Protein AF-A0A7Y5BQQ0-F1 (afdb_monomer)

Nearest PDB structures (foldseek):
  6zw4-assembly1_GA  TM=3.412E-01  e=1.076E+00  Nostoc punctiforme
  6zw4-assembly1_SA  TM=3.412E-01  e=1.076E+00  Nostoc punctiforme
  6zw4-assembly1_EB  TM=3.412E-01  e=1.076E+00  Nostoc punctiforme
  6zw4-assembly1_QB  TM=3.412E-01  e=1.076E+00  Nostoc punctiforme
  6zw4-assembly1_CC  TM=3.412E-01  e=1.076E+00  Nostoc punctiforme

Foldseek 3Di:
DDDPLNVVLVVLVVVLVVLVVVLVVLVVVLVVLVVVLVCLVVVLVVCLVVLVVVHDVSSVVSNVVSVVVSVVSVVVSVVSVLVSVLSVLVSLVSQCVSCLSVVVQVSFDADDDDPPCPQPVCVVQVCHDRSRPLSSPDPDQAPVSSVVSSCCSRPPDPPPVVVVLVVVVCVQCVVPPVLSVVLSSLLVSLLPPDDPPDPHGQYPVVVVVCCVVCVPADDCVVVCVVLVVLVVVLVVLVVCVVVVNDDNCSVVSVVVSVVVCVVCVVSVVVVVVSVVVCVSSLSSVLSSLVSLCPDDDDDSVCVVSVVCPDPPHSNVVSD

Structure (mmCIF, N/CA/C/O backbone):
data_AF-A0A7Y5BQQ0-F1
#
_entry.id   AF-A0A7Y5BQQ0-F1
#
loop_
_atom_site.group_PDB
_atom_site.id
_atom_site.type_symbol
_atom_site.label_atom_id
_atom_site.label_alt_id
_atom_site.label_comp_id
_atom_site.label_asym_id
_atom_site.label_entity_id
_atom_site.label_seq_id
_atom_site.pdbx_PDB_ins_code
_atom_site.Cartn_x
_atom_site.Cartn_y
_atom_site.Cartn_z
_atom_site.occupancy
_atom_site.B_iso_or_equiv
_atom_site.auth_seq_id
_atom_site.auth_comp_id
_atom_site.auth_asym_id
_atom_site.auth_atom_id
_atom_site.pdbx_PDB_model_num
ATOM 1 N N . MET A 1 1 ? -4.870 13.446 -37.924 1.00 61.44 1 MET A N 1
ATOM 2 C CA . MET A 1 1 ? -4.885 12.187 -37.143 1.00 61.44 1 MET A CA 1
ATOM 3 C C . MET A 1 1 ? -4.491 12.514 -35.713 1.00 61.44 1 MET A C 1
ATOM 5 O O . MET A 1 1 ? -3.471 13.159 -35.528 1.00 61.44 1 MET A O 1
ATOM 9 N N . ILE A 1 2 ? -5.309 12.159 -34.720 1.00 65.31 2 ILE A N 1
ATOM 10 C CA . ILE A 1 2 ? -4.965 12.373 -33.305 1.00 65.31 2 ILE A CA 1
ATOM 11 C C . ILE A 1 2 ? -3.895 11.343 -32.924 1.00 65.31 2 ILE A C 1
ATOM 13 O O . ILE A 1 2 ? -4.084 10.154 -33.167 1.00 65.31 2 ILE A O 1
ATOM 17 N N . ASP A 1 3 ? -2.787 11.801 -32.343 1.00 87.88 3 ASP A N 1
ATOM 18 C CA . ASP A 1 3 ? -1.728 10.947 -31.796 1.00 87.88 3 ASP A CA 1
ATOM 19 C C . ASP A 1 3 ? -2.318 9.909 -30.805 1.00 87.88 3 ASP A C 1
ATOM 21 O O . ASP A 1 3 ? -3.008 10.301 -29.850 1.00 87.88 3 ASP A O 1
ATOM 25 N N . PRO A 1 4 ? -2.064 8.593 -30.983 1.00 87.50 4 PRO A N 1
ATOM 26 C CA . PRO A 1 4 ? -2.525 7.540 -30.075 1.00 87.50 4 PRO A CA 1
ATOM 27 C C . PRO A 1 4 ? -2.190 7.797 -28.599 1.00 87.50 4 PRO A C 1
ATOM 29 O O . PRO A 1 4 ? -2.950 7.400 -27.707 1.00 87.50 4 PRO A O 1
ATOM 32 N N . LYS A 1 5 ? -1.069 8.475 -28.315 1.00 87.94 5 LYS A N 1
ATOM 33 C CA . LYS A 1 5 ? -0.681 8.854 -26.949 1.00 87.94 5 LYS A CA 1
ATOM 34 C C . LYS A 1 5 ? -1.649 9.883 -26.365 1.00 87.94 5 LYS A C 1
ATOM 36 O O . LYS A 1 5 ? -2.149 9.692 -25.254 1.00 87.94 5 LYS A O 1
ATOM 41 N N . SER A 1 6 ? -1.959 10.928 -27.129 1.00 88.94 6 SER A N 1
ATOM 42 C CA . SER A 1 6 ? -2.908 11.984 -26.759 1.00 88.94 6 SER A CA 1
ATOM 43 C C . SER A 1 6 ? -4.311 11.433 -26.489 1.00 88.94 6 SER A C 1
ATOM 45 O O . SER A 1 6 ? -4.949 11.810 -25.504 1.00 88.94 6 SER A O 1
ATOM 47 N N . GLN A 1 7 ? -4.775 10.467 -27.287 1.00 91.06 7 GLN A N 1
ATOM 48 C CA . GLN A 1 7 ? -6.061 9.803 -27.053 1.00 91.06 7 GLN A CA 1
ATOM 49 C C . GLN A 1 7 ? -6.079 9.027 -25.723 1.00 91.06 7 GLN A C 1
ATOM 51 O O . GLN A 1 7 ? -7.030 9.143 -24.946 1.00 91.06 7 GLN A O 1
ATOM 56 N N . ARG A 1 8 ? -5.016 8.269 -25.417 1.00 89.44 8 ARG A N 1
ATOM 57 C CA . ARG A 1 8 ? -4.892 7.539 -24.142 1.00 89.44 8 ARG A CA 1
ATOM 58 C C . ARG A 1 8 ? -4.837 8.486 -22.944 1.00 89.44 8 ARG A C 1
ATOM 60 O O . ARG A 1 8 ? -5.510 8.234 -21.945 1.00 89.44 8 ARG A O 1
ATOM 67 N N . LEU A 1 9 ? -4.095 9.588 -23.056 1.00 92.50 9 LEU A N 1
ATOM 68 C CA . LEU A 1 9 ? -4.027 10.624 -22.022 1.00 92.50 9 LEU A CA 1
ATOM 69 C C . LEU A 1 9 ? -5.411 11.190 -21.698 1.00 92.50 9 LEU A C 1
ATOM 71 O O . LEU A 1 9 ? -5.783 11.258 -20.528 1.00 92.50 9 LEU A O 1
ATOM 75 N N . GLN A 1 10 ? -6.209 11.520 -22.715 1.00 93.06 10 GLN A N 1
ATOM 76 C CA . GLN A 1 10 ? -7.568 12.027 -22.510 1.00 93.06 10 GLN A CA 1
ATOM 77 C C . GLN A 1 10 ? -8.474 11.010 -21.801 1.00 93.06 10 GLN A C 1
ATOM 79 O O . GLN A 1 10 ? -9.257 11.389 -20.927 1.00 93.06 10 GLN A O 1
ATOM 84 N N . VAL A 1 11 ? -8.369 9.719 -22.136 1.00 92.88 11 VAL A N 1
ATOM 85 C CA . VAL A 1 11 ? -9.135 8.656 -21.461 1.00 92.88 11 VAL A CA 1
ATOM 86 C C . VAL A 1 11 ? -8.757 8.569 -19.981 1.00 92.88 11 VAL A C 1
ATOM 88 O O . VAL A 1 11 ? -9.647 8.562 -19.125 1.00 92.88 11 VAL A O 1
ATOM 91 N N . HIS A 1 12 ? -7.460 8.566 -19.663 1.00 92.25 12 HIS A N 1
ATOM 92 C CA . HIS A 1 12 ? -6.992 8.535 -18.277 1.00 92.25 12 HIS A CA 1
ATOM 93 C C . HIS A 1 12 ? -7.377 9.802 -17.505 1.00 92.25 12 HIS A C 1
ATOM 95 O O . HIS A 1 12 ? -7.840 9.694 -16.371 1.00 92.25 12 HIS A O 1
ATOM 101 N N . ALA A 1 13 ? -7.282 10.985 -18.117 1.00 93.69 13 ALA A N 1
ATOM 102 C CA . ALA A 1 13 ? -7.677 12.250 -17.498 1.00 93.69 13 ALA A CA 1
ATOM 103 C C . ALA A 1 13 ? -9.180 12.291 -17.172 1.00 93.69 13 ALA A C 1
ATOM 105 O O . ALA A 1 13 ? -9.572 12.657 -16.064 1.00 93.69 13 ALA A O 1
ATOM 106 N N . ARG A 1 14 ? -10.039 11.828 -18.094 1.00 94.88 14 ARG A N 1
ATOM 107 C CA . ARG A 1 14 ? -11.485 11.690 -17.837 1.00 94.88 14 ARG A CA 1
ATOM 108 C C . ARG A 1 14 ? -11.765 10.704 -16.705 1.00 94.88 14 ARG A C 1
ATOM 110 O O . ARG A 1 14 ? -12.660 10.944 -15.897 1.00 94.88 14 ARG A O 1
ATOM 117 N N . HIS A 1 15 ? -11.026 9.595 -16.644 1.00 93.12 15 HIS A N 1
ATOM 118 C CA . HIS A 1 15 ? -11.158 8.631 -15.555 1.00 93.12 15 HIS A CA 1
ATOM 119 C C . HIS A 1 15 ? -10.744 9.240 -14.208 1.00 93.12 15 HIS A C 1
ATOM 121 O O . HIS A 1 15 ? -11.488 9.111 -13.237 1.00 93.12 15 HIS A O 1
ATOM 127 N N . LEU A 1 16 ? -9.625 9.970 -14.166 1.00 94.00 16 LEU A N 1
ATOM 128 C CA . LEU A 1 16 ? -9.152 10.668 -12.972 1.00 94.00 16 LEU A CA 1
ATOM 129 C C . LEU A 1 16 ? -10.187 11.682 -12.463 1.00 94.00 16 LEU A C 1
ATOM 131 O O . LEU A 1 16 ? -10.569 11.619 -11.297 1.00 94.00 16 LEU A O 1
ATOM 135 N N . ALA A 1 17 ? -10.727 12.526 -13.345 1.00 94.81 17 ALA A N 1
ATOM 136 C CA . ALA A 1 17 ? -11.756 13.503 -12.984 1.00 94.81 17 ALA A CA 1
ATOM 137 C C . ALA A 1 17 ? -13.020 12.842 -12.400 1.00 94.81 17 ALA A C 1
ATOM 139 O O . ALA A 1 17 ? -13.615 13.343 -11.443 1.00 94.81 17 ALA A O 1
ATOM 140 N N . ARG A 1 18 ? -13.429 11.678 -12.932 1.00 94.38 18 ARG A N 1
ATOM 141 C CA . ARG A 1 18 ? -14.540 10.899 -12.357 1.00 94.38 18 ARG A CA 1
ATOM 142 C C . ARG A 1 18 ? -14.202 10.403 -10.954 1.00 94.38 18 ARG A C 1
ATOM 144 O O . ARG A 1 18 ? -15.048 10.531 -10.072 1.00 94.38 18 ARG A O 1
ATOM 151 N N . LEU A 1 19 ? -13.007 9.852 -10.738 1.00 92.75 19 LEU A N 1
ATOM 152 C CA . LEU A 1 19 ? -12.574 9.372 -9.420 1.00 92.75 19 LEU A CA 1
ATOM 153 C C . LEU A 1 19 ? -12.560 10.504 -8.388 1.00 92.75 19 LEU A C 1
ATOM 155 O O . LEU A 1 19 ? -13.077 10.331 -7.288 1.00 92.75 19 LEU A O 1
ATOM 159 N N . GLU A 1 20 ? -12.044 11.676 -8.756 1.00 92.88 20 GLU A N 1
ATOM 160 C CA . GLU A 1 20 ? -11.993 12.849 -7.876 1.00 92.88 20 GLU A CA 1
ATOM 161 C C . GLU A 1 20 ? -13.385 13.342 -7.481 1.00 92.88 20 GLU A C 1
ATOM 163 O O . GLU A 1 20 ? -13.630 13.624 -6.308 1.00 92.88 20 GLU A O 1
ATOM 168 N N . LYS A 1 21 ? -14.336 13.352 -8.422 1.00 93.75 21 LYS A N 1
ATOM 169 C CA . LYS A 1 21 ? -15.725 13.737 -8.138 1.00 93.75 21 LYS A CA 1
ATOM 170 C C . LYS A 1 21 ? -16.401 12.780 -7.145 1.00 93.75 21 LYS A C 1
ATOM 172 O O . LYS A 1 21 ? -17.123 13.228 -6.255 1.00 93.75 21 LYS A O 1
ATOM 177 N N . HIS A 1 22 ? -16.149 11.473 -7.267 1.00 92.06 22 HIS A N 1
ATOM 178 C CA . HIS A 1 22 ? -16.673 10.469 -6.330 1.00 92.06 22 HIS A CA 1
ATOM 179 C C . HIS A 1 22 ? -16.013 10.577 -4.952 1.00 92.06 22 HIS A C 1
ATOM 181 O O . HIS A 1 22 ? -16.713 10.544 -3.942 1.00 92.06 22 HIS A O 1
ATOM 187 N N . LEU A 1 23 ? -14.692 10.772 -4.902 1.00 91.69 23 LEU A N 1
ATOM 188 C CA . LEU A 1 23 ? -13.959 10.968 -3.651 1.00 91.69 23 LEU A CA 1
ATOM 189 C C . LEU A 1 23 ? -14.430 12.213 -2.900 1.00 91.69 23 LEU A C 1
ATOM 191 O O . LEU A 1 23 ? -14.681 12.133 -1.703 1.00 91.69 23 LEU A O 1
ATOM 195 N N . ALA A 1 24 ? -14.631 13.334 -3.596 1.00 91.69 24 ALA A N 1
ATOM 196 C CA . ALA A 1 24 ? -15.135 14.561 -2.983 1.00 91.69 24 ALA A CA 1
ATOM 197 C C . ALA A 1 24 ? -16.535 14.377 -2.372 1.00 91.69 24 ALA A C 1
ATOM 199 O O . ALA A 1 24 ? -16.831 14.937 -1.317 1.00 91.69 24 ALA A O 1
ATOM 200 N N . ARG A 1 25 ? -17.401 13.572 -3.005 1.00 90.19 25 ARG A N 1
ATOM 201 C CA . ARG A 1 25 ? -18.715 13.220 -2.447 1.00 90.19 25 ARG A CA 1
ATOM 202 C C . ARG A 1 25 ? -18.579 12.348 -1.197 1.00 90.19 25 ARG A C 1
ATOM 204 O O . ARG A 1 25 ? -19.191 12.662 -0.179 1.00 90.19 25 ARG A O 1
ATOM 211 N N . MET A 1 26 ? -17.758 11.299 -1.264 1.00 89.06 26 MET A N 1
ATOM 212 C CA . MET A 1 26 ? -17.515 10.394 -0.136 1.00 89.06 26 MET A CA 1
ATOM 213 C C . MET A 1 26 ? -16.886 11.113 1.057 1.00 89.06 26 MET A C 1
ATOM 215 O O . MET A 1 26 ? -17.231 10.807 2.191 1.00 89.06 26 MET A O 1
ATOM 219 N N . GLU A 1 27 ? -16.011 12.092 0.826 1.00 87.88 27 GLU A N 1
ATOM 220 C CA . GLU A 1 27 ? -15.393 12.877 1.898 1.00 87.88 27 GLU A CA 1
ATOM 221 C C . GLU A 1 27 ? -16.439 13.675 2.690 1.00 87.88 27 GLU A C 1
ATOM 223 O O . GLU A 1 27 ? -16.434 13.662 3.919 1.00 87.88 27 GLU A O 1
ATOM 228 N N . ARG A 1 28 ? -17.411 14.290 2.003 1.00 87.31 28 ARG A N 1
ATOM 229 C CA . ARG A 1 28 ? -18.520 15.003 2.662 1.00 87.31 28 ARG A CA 1
ATOM 230 C C . ARG A 1 28 ? -19.402 14.056 3.476 1.00 87.31 28 ARG A C 1
ATOM 232 O O . ARG A 1 28 ? -19.806 14.391 4.587 1.00 87.31 28 ARG A O 1
ATOM 239 N N . GLU A 1 29 ? -19.713 12.879 2.933 1.00 86.62 29 GLU A N 1
ATOM 240 C CA . GLU A 1 29 ? -20.488 11.848 3.637 1.00 86.62 29 GLU A CA 1
ATOM 241 C C . GLU A 1 29 ? -19.726 11.325 4.866 1.00 86.62 29 GLU A C 1
ATOM 243 O O . GLU A 1 29 ? -20.304 11.175 5.943 1.00 86.62 29 GLU A O 1
ATOM 248 N N . ASN A 1 30 ? -18.411 11.142 4.739 1.00 86.12 30 ASN A N 1
ATOM 249 C CA . ASN A 1 30 ? -17.538 10.708 5.820 1.00 86.12 30 ASN A CA 1
ATOM 250 C C . ASN A 1 30 ? -17.474 11.731 6.965 1.00 86.12 30 ASN A C 1
ATOM 252 O O . ASN A 1 30 ? -17.601 11.361 8.132 1.00 86.12 30 ASN A O 1
ATOM 256 N N . GLN A 1 31 ? -17.351 13.021 6.638 1.00 86.00 31 GLN A N 1
ATOM 257 C CA . GLN A 1 31 ? -17.373 14.107 7.622 1.00 86.00 31 GLN A CA 1
ATOM 258 C C . GLN A 1 31 ? -18.704 14.163 8.379 1.00 86.00 31 GLN A C 1
ATOM 260 O O . GLN A 1 31 ? -18.707 14.269 9.605 1.00 86.00 31 GLN A O 1
ATOM 265 N N . ARG A 1 32 ? -19.836 14.021 7.676 1.00 86.81 32 ARG A N 1
ATOM 266 C CA . ARG A 1 32 ? -21.166 13.960 8.308 1.00 86.81 32 ARG A CA 1
ATOM 267 C C . ARG A 1 32 ? -21.282 12.785 9.276 1.00 86.81 32 ARG A C 1
ATOM 269 O O . ARG A 1 32 ? -21.751 12.973 10.393 1.00 86.81 32 ARG A O 1
ATOM 276 N N . LEU A 1 33 ? -20.819 11.595 8.886 1.00 87.12 33 LEU A N 1
ATOM 277 C CA . LEU A 1 33 ? -20.813 10.421 9.768 1.00 87.12 33 LEU A CA 1
ATOM 278 C C . LEU A 1 33 ? -19.905 10.606 10.989 1.00 87.12 33 LEU A C 1
ATOM 280 O O . LEU A 1 33 ? -20.251 10.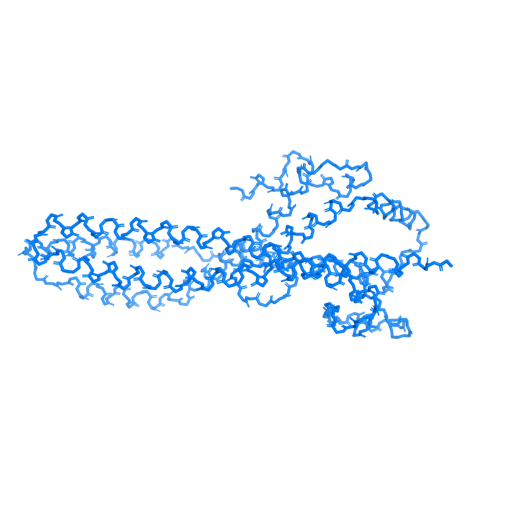140 12.073 1.00 87.12 33 LEU A O 1
ATOM 284 N N . SER A 1 34 ? -18.776 11.304 10.842 1.00 85.12 34 SER A N 1
ATOM 285 C CA . SER A 1 34 ? -17.893 11.623 11.970 1.00 85.12 34 SER A CA 1
ATOM 286 C C . SER A 1 34 ? -18.596 12.510 13.006 1.00 85.12 34 SER A C 1
ATOM 288 O O . SER A 1 34 ? -18.580 12.194 14.197 1.00 85.12 34 SER A O 1
ATOM 290 N N . TRP A 1 35 ? -19.290 13.562 12.555 1.00 88.25 35 TRP A N 1
ATOM 291 C CA . T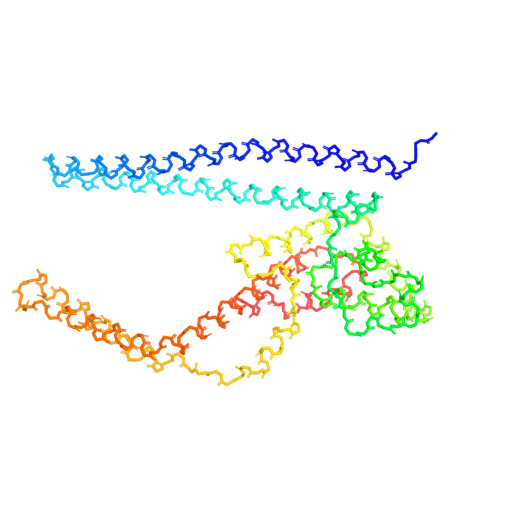RP A 1 35 ? -20.102 14.422 13.424 1.00 88.25 35 TRP A CA 1
ATOM 292 C C . TRP A 1 35 ? -21.292 13.683 14.042 1.00 88.25 35 TRP A C 1
ATOM 294 O O . TRP A 1 35 ? -21.535 13.818 15.238 1.00 88.25 35 TRP A O 1
ATOM 304 N N . LEU A 1 36 ? -21.991 12.844 13.268 1.00 90.06 36 LEU A N 1
ATOM 305 C CA . LEU A 1 36 ? -23.073 12.000 13.786 1.00 90.06 36 LEU A CA 1
ATOM 306 C C . LEU A 1 36 ? -22.578 11.045 14.872 1.00 90.06 36 LEU A C 1
ATOM 308 O O . LEU A 1 36 ? -23.281 10.825 15.848 1.00 90.06 36 LEU A O 1
ATOM 312 N N . ARG A 1 37 ? -21.364 10.501 14.740 1.00 88.19 37 ARG A N 1
ATOM 313 C CA . ARG A 1 37 ? -20.771 9.622 15.752 1.00 88.19 37 ARG A CA 1
ATOM 314 C C . ARG A 1 37 ? -20.457 10.371 17.037 1.00 88.19 37 ARG A C 1
ATOM 316 O O . ARG A 1 37 ? -20.704 9.832 18.112 1.00 88.19 37 ARG A O 1
ATOM 323 N N . LEU A 1 38 ? -19.946 11.596 16.929 1.00 89.62 38 LEU A N 1
ATOM 324 C CA . LEU A 1 38 ? -19.726 12.450 18.093 1.00 89.62 38 LEU A CA 1
ATOM 325 C C . LEU A 1 38 ? -21.055 12.774 18.787 1.00 89.62 38 LEU A C 1
ATOM 327 O O . LEU A 1 38 ? -21.174 12.589 19.995 1.00 89.62 38 LEU A O 1
ATOM 331 N N . GLY A 1 39 ? -22.073 13.163 18.014 1.00 91.38 39 GLY A N 1
ATOM 332 C CA . GLY A 1 39 ? -23.421 13.406 18.526 1.00 91.38 39 GLY A CA 1
ATOM 333 C C . GLY A 1 39 ? -24.048 12.167 19.169 1.00 91.38 39 GLY A C 1
ATOM 334 O O . GLY A 1 39 ? -24.610 12.266 20.251 1.00 91.38 39 GLY A O 1
ATOM 335 N N . ALA A 1 40 ? -23.897 10.988 18.561 1.00 90.69 40 ALA A N 1
ATOM 336 C CA . ALA A 1 40 ? -24.393 9.724 19.106 1.00 90.69 40 ALA A CA 1
ATOM 337 C C . ALA A 1 40 ? -23.669 9.319 20.397 1.00 90.69 40 ALA A C 1
ATOM 339 O O . ALA A 1 40 ? -24.300 8.784 21.301 1.00 90.69 40 ALA A O 1
ATOM 340 N N . PHE A 1 41 ? -22.367 9.594 20.510 1.00 89.94 41 PHE A N 1
ATOM 341 C CA . PHE A 1 41 ? -21.604 9.328 21.728 1.00 89.94 41 PHE A CA 1
ATOM 342 C C . PHE A 1 41 ? -22.044 10.240 22.879 1.00 89.94 41 PHE A C 1
ATOM 344 O O . PHE A 1 41 ? -22.389 9.758 23.954 1.00 89.94 41 PHE A O 1
ATOM 351 N N . VAL A 1 42 ? -22.090 11.554 22.635 1.00 93.25 42 VAL A N 1
ATOM 352 C CA . VAL A 1 42 ? -22.475 12.547 23.650 1.00 93.25 42 VAL A CA 1
ATOM 353 C C . VAL A 1 42 ? -23.955 12.410 24.014 1.00 93.25 42 VAL A C 1
ATOM 355 O O . VAL A 1 42 ? -24.299 12.313 25.189 1.00 93.25 42 VAL A O 1
ATOM 358 N N . GLY A 1 43 ? -24.833 12.344 23.012 1.00 93.62 43 GLY A N 1
ATOM 359 C CA . GLY A 1 43 ? -26.274 12.196 23.199 1.00 93.62 43 GLY A CA 1
ATOM 360 C C . GLY A 1 43 ? -26.656 10.845 23.799 1.00 93.62 43 GLY A C 1
ATOM 361 O O . GLY A 1 43 ? -27.483 10.799 24.703 1.00 93.62 43 GLY A O 1
ATOM 362 N N . GLY A 1 44 ? -26.019 9.755 23.361 1.00 91.50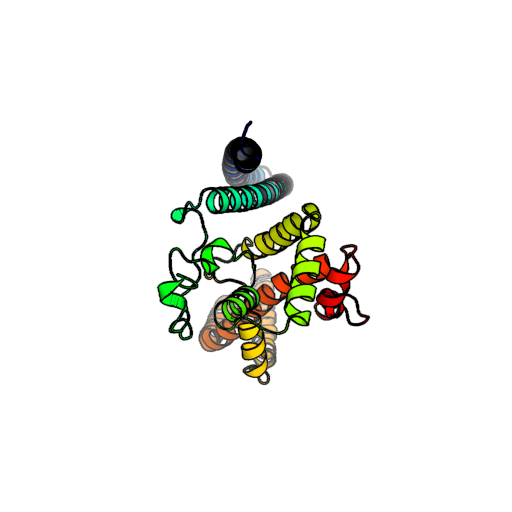 44 GLY A N 1
ATOM 363 C CA . GLY A 1 44 ? -26.224 8.423 23.930 1.00 91.50 44 GLY A CA 1
ATOM 364 C C . GLY A 1 44 ? -25.774 8.340 25.388 1.00 91.50 44 GLY A C 1
ATOM 365 O O . GLY A 1 44 ? -26.509 7.813 26.221 1.00 91.50 44 GLY A O 1
ATOM 366 N N . GLY A 1 45 ? -24.618 8.923 25.722 1.00 90.19 45 GLY A N 1
ATOM 367 C CA . GLY A 1 45 ? -24.143 9.023 27.103 1.00 90.19 45 GLY A CA 1
ATOM 368 C C . GLY A 1 45 ? -25.086 9.842 27.988 1.00 90.19 45 GLY A C 1
ATOM 369 O O . GLY A 1 45 ? -25.475 9.381 29.060 1.00 90.19 45 GLY A O 1
ATOM 370 N N . GLY A 1 46 ? -25.526 11.011 27.511 1.00 93.25 46 GLY A N 1
ATOM 371 C CA . GLY A 1 46 ? -26.485 11.859 28.225 1.00 93.25 46 GLY A CA 1
ATOM 372 C C . GLY A 1 46 ? -27.848 11.190 28.433 1.00 93.25 46 GLY A C 1
ATOM 373 O O . GLY A 1 46 ? -28.377 11.206 29.542 1.00 93.25 46 GLY A O 1
ATOM 374 N N . ALA A 1 47 ? -28.393 10.541 27.399 1.00 92.56 47 ALA A N 1
ATOM 375 C CA . ALA A 1 47 ? -29.652 9.800 27.490 1.00 92.56 47 ALA A CA 1
ATOM 376 C C . ALA A 1 47 ? -29.557 8.628 28.475 1.00 92.56 47 ALA A C 1
ATOM 378 O O . ALA A 1 47 ? -30.470 8.413 29.267 1.00 92.56 47 ALA A O 1
ATOM 379 N N . THR A 1 48 ? -28.431 7.909 28.469 1.00 92.69 48 THR A N 1
ATOM 380 C CA . THR A 1 48 ? -28.168 6.818 29.416 1.00 92.69 48 THR A CA 1
ATOM 381 C C . THR A 1 48 ? -28.105 7.340 30.853 1.00 92.69 48 THR A C 1
ATOM 383 O O . THR A 1 48 ? -28.736 6.769 31.737 1.00 92.69 48 THR A O 1
ATOM 386 N N . PHE A 1 49 ? -27.408 8.458 31.088 1.00 92.38 49 PHE A N 1
ATOM 387 C CA . PHE A 1 49 ? -27.327 9.092 32.407 1.00 92.38 49 PHE A CA 1
ATOM 388 C C . PHE A 1 49 ? -28.705 9.513 32.936 1.00 92.38 49 PHE A C 1
ATOM 390 O O . PHE A 1 49 ? -29.054 9.182 34.065 1.00 92.38 49 PHE A O 1
ATOM 397 N N . LEU A 1 50 ? -29.521 10.180 32.111 1.00 94.06 50 LEU A N 1
ATOM 398 C CA . LEU A 1 50 ? -30.884 10.569 32.493 1.00 94.06 50 LEU A CA 1
ATOM 399 C C . LEU A 1 50 ? -31.787 9.354 32.742 1.00 94.06 50 LEU A C 1
ATOM 401 O O . LEU A 1 50 ? -32.582 9.363 33.678 1.00 94.06 50 LEU A O 1
ATOM 405 N N . ALA A 1 51 ? -31.644 8.292 31.947 1.00 92.62 51 ALA A N 1
ATOM 406 C CA . ALA A 1 51 ? -32.411 7.062 32.112 1.00 92.62 51 ALA A CA 1
ATOM 407 C C . ALA A 1 51 ? -32.121 6.362 33.452 1.00 92.62 51 ALA A C 1
ATOM 409 O O . ALA A 1 51 ? -33.045 5.833 34.071 1.00 92.62 51 ALA A O 1
ATOM 410 N N . PHE A 1 52 ? -30.880 6.426 33.951 1.00 90.88 52 PHE A N 1
ATOM 411 C CA . PHE A 1 52 ? -30.541 5.919 35.286 1.00 90.88 52 PHE A CA 1
ATOM 412 C C . PHE A 1 52 ? -31.236 6.678 36.425 1.00 90.88 52 PHE A C 1
ATOM 414 O O . PHE A 1 52 ? -31.507 6.066 37.456 1.00 90.88 52 PHE A O 1
ATOM 421 N N . GLN A 1 53 ? -31.592 7.954 36.231 1.00 93.00 53 GLN A N 1
ATOM 422 C CA . GLN A 1 53 ? -32.350 8.728 37.226 1.00 93.00 53 GLN A CA 1
ATOM 423 C C . GLN A 1 53 ? -33.821 8.304 37.312 1.00 93.00 53 GLN A C 1
ATOM 425 O O . GLN A 1 53 ? -34.452 8.491 38.348 1.00 93.00 53 GLN A O 1
ATOM 430 N N . VAL A 1 54 ? -34.371 7.728 36.237 1.00 92.31 54 VAL A N 1
ATOM 431 C CA . VAL A 1 54 ? -35.752 7.217 36.198 1.00 92.31 54 VAL A CA 1
ATOM 432 C C . VAL A 1 54 ? -35.824 5.808 36.782 1.00 92.31 54 VAL A C 1
ATOM 434 O O . VAL A 1 54 ? -36.750 5.480 37.519 1.00 92.31 54 VAL A O 1
ATOM 437 N N . GLY A 1 55 ? -34.846 4.961 36.463 1.00 92.00 55 GLY A N 1
ATOM 438 C CA . GLY A 1 55 ? -34.776 3.611 37.003 1.00 92.00 55 GLY A CA 1
ATOM 439 C C . GLY A 1 55 ? -33.617 2.808 36.429 1.00 92.00 55 GLY A C 1
ATOM 440 O O . GLY A 1 55 ? -33.232 2.965 35.270 1.00 92.00 55 GLY A O 1
ATOM 441 N N . ARG A 1 56 ? -33.079 1.891 37.240 1.00 88.56 56 ARG A N 1
ATOM 442 C CA . ARG A 1 56 ? -31.889 1.104 36.886 1.00 88.56 56 ARG A CA 1
ATOM 443 C C . ARG A 1 56 ? -32.081 0.262 35.621 1.00 88.56 56 ARG A C 1
ATOM 445 O O . ARG A 1 56 ? -31.195 0.233 34.774 1.00 88.56 56 ARG A O 1
ATOM 452 N N . GLU A 1 57 ? -33.244 -0.368 35.471 1.00 90.81 57 GLU A N 1
ATOM 453 C CA . GLU A 1 57 ? -33.563 -1.212 34.309 1.00 90.81 57 GLU A CA 1
ATOM 454 C C . GLU A 1 57 ? -33.708 -0.390 33.015 1.00 90.81 57 GLU A C 1
ATOM 456 O O . GLU A 1 57 ? -33.245 -0.801 31.950 1.00 90.81 57 GLU A O 1
ATOM 461 N N . VAL A 1 58 ? -34.274 0.821 33.109 1.00 91.81 58 VAL A N 1
ATOM 462 C CA . VAL A 1 58 ? -34.404 1.749 31.972 1.00 91.81 58 VAL A CA 1
ATOM 463 C C . VAL A 1 58 ? -33.029 2.272 31.550 1.00 91.81 58 VAL A C 1
ATOM 465 O O . VAL A 1 58 ? -32.734 2.319 30.356 1.00 91.81 58 VAL A O 1
ATOM 468 N N . GLY A 1 59 ? -32.160 2.596 32.515 1.00 91.81 59 GLY A N 1
ATOM 469 C CA . GLY A 1 59 ? -30.770 2.992 32.272 1.00 91.81 59 GLY A CA 1
ATOM 470 C C . GLY A 1 59 ? -29.985 1.952 31.473 1.00 91.81 59 GLY A C 1
ATOM 471 O O . GLY A 1 59 ? -29.376 2.288 30.455 1.00 91.81 59 GLY A O 1
ATOM 472 N N . TRP A 1 60 ? -30.058 0.676 31.869 1.00 91.75 60 TRP A N 1
ATOM 473 C CA . TRP A 1 60 ? -29.400 -0.414 31.141 1.00 91.75 60 TRP A CA 1
ATOM 474 C C . TRP A 1 60 ? -29.949 -0.608 29.726 1.00 91.75 60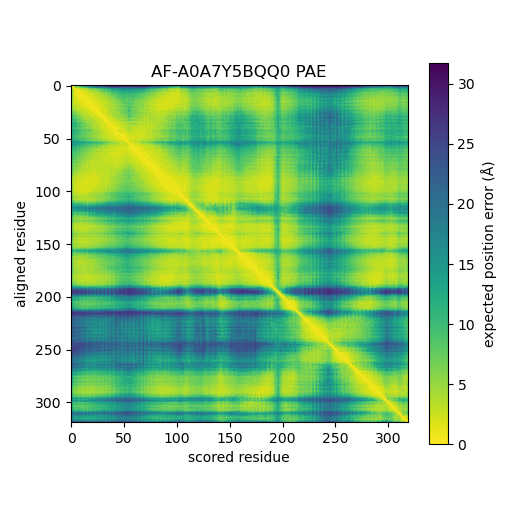 TRP A C 1
ATOM 476 O O . TRP A 1 60 ? -29.165 -0.768 28.789 1.00 91.75 60 TRP A O 1
ATOM 486 N N . LEU A 1 61 ? -31.273 -0.552 29.543 1.00 94.62 61 LEU A N 1
ATOM 487 C CA . LEU A 1 61 ? -31.898 -0.709 28.227 1.00 94.62 61 LEU A CA 1
ATOM 488 C C . LEU A 1 61 ? -31.517 0.430 27.267 1.00 94.62 61 LEU A C 1
ATOM 490 O O . LEU A 1 61 ? -31.128 0.173 26.125 1.00 94.62 61 LEU A O 1
ATOM 494 N N . VAL A 1 62 ? -31.566 1.682 27.732 1.00 94.00 62 VAL A N 1
ATOM 495 C CA . VAL A 1 62 ? -31.161 2.857 26.941 1.00 94.00 62 VAL A CA 1
ATOM 496 C C . VAL A 1 62 ? -29.662 2.824 26.640 1.00 94.00 62 VAL A C 1
ATOM 498 O O . VAL A 1 62 ? -29.269 3.064 25.497 1.00 94.00 62 VAL A O 1
ATOM 501 N N . GLY A 1 63 ? -28.830 2.459 27.619 1.00 92.31 63 GLY A N 1
ATOM 502 C CA . GLY A 1 63 ? -27.386 2.310 27.434 1.00 92.31 63 GLY A CA 1
ATOM 503 C C . GLY A 1 63 ? -27.029 1.245 26.399 1.00 92.31 63 GLY A C 1
ATOM 504 O O . GLY A 1 63 ? -26.185 1.482 25.532 1.00 92.31 63 GLY A O 1
ATOM 505 N N . LEU A 1 64 ? -27.715 0.099 26.424 1.00 94.38 64 LEU A N 1
ATOM 506 C CA . LEU A 1 64 ? -27.529 -0.957 25.432 1.00 94.38 64 LEU A CA 1
ATOM 507 C C . LEU A 1 64 ? -27.933 -0.490 24.027 1.00 94.38 64 LEU A C 1
ATOM 509 O O . LEU A 1 64 ? -27.180 -0.696 23.075 1.00 94.38 64 LEU A O 1
ATOM 513 N N . LEU A 1 65 ? -29.083 0.177 23.883 1.00 94.81 65 LEU A N 1
ATOM 514 C CA . LEU A 1 65 ? -29.528 0.730 22.599 1.00 94.81 65 LEU A CA 1
ATOM 515 C C . LEU A 1 65 ? -28.552 1.780 22.055 1.00 94.81 65 LEU A C 1
ATOM 517 O O . LEU A 1 65 ? -28.218 1.751 20.868 1.00 94.81 65 LEU A O 1
ATOM 521 N N . ALA A 1 66 ? -28.051 2.670 22.916 1.00 92.50 66 ALA A N 1
ATOM 522 C CA . ALA A 1 66 ? -27.044 3.661 22.552 1.00 92.50 66 ALA A CA 1
ATOM 523 C C . ALA A 1 66 ? -25.740 2.993 22.090 1.00 92.50 66 ALA A C 1
ATOM 525 O O . ALA A 1 66 ? -25.183 3.373 21.057 1.00 92.50 66 ALA A O 1
ATOM 526 N N . LEU A 1 67 ? -25.286 1.955 22.801 1.00 92.81 67 LEU A N 1
ATOM 527 C CA . LEU A 1 67 ? -24.092 1.190 22.447 1.00 92.81 67 LEU A CA 1
ATOM 528 C C . LEU A 1 67 ? -24.246 0.483 21.093 1.00 92.81 67 LEU A C 1
ATOM 530 O O . LEU A 1 67 ? -23.350 0.564 20.249 1.00 92.81 67 LEU A O 1
ATOM 534 N N . VAL A 1 68 ? -25.387 -0.170 20.855 1.00 95.12 68 VAL A N 1
ATOM 535 C CA . VAL A 1 68 ? -25.688 -0.840 19.580 1.00 95.12 68 VAL A CA 1
ATOM 536 C C . VAL A 1 68 ? -25.758 0.176 18.439 1.00 95.12 68 VAL A C 1
ATOM 538 O O . VAL A 1 68 ? -25.100 -0.012 17.413 1.00 95.12 68 VAL A O 1
ATOM 541 N N . GLY A 1 69 ? -26.487 1.282 18.617 1.00 93.00 69 GLY A N 1
ATOM 542 C CA . GLY A 1 69 ? -26.593 2.348 17.617 1.00 93.00 69 GLY A CA 1
ATOM 543 C C . GLY A 1 69 ? -25.233 2.961 17.268 1.00 93.00 69 GLY A C 1
ATOM 544 O O . GLY A 1 69 ? -24.900 3.123 16.090 1.00 93.00 69 GLY A O 1
ATOM 545 N N . PHE A 1 70 ? -24.398 3.215 18.278 1.00 91.81 70 PHE A N 1
ATOM 546 C CA . PHE A 1 70 ? -23.025 3.673 18.085 1.00 91.81 70 PHE A CA 1
ATOM 547 C C . PHE A 1 70 ? -22.174 2.638 17.332 1.00 91.81 70 PHE A C 1
ATOM 549 O O . PHE A 1 70 ? -21.462 2.991 16.389 1.00 91.81 70 PHE A O 1
ATOM 556 N N . GLY A 1 71 ? -22.283 1.355 17.687 1.00 92.00 71 GLY A N 1
ATOM 557 C CA . GLY A 1 71 ? -21.586 0.258 17.014 1.00 92.00 71 GLY A CA 1
ATOM 558 C C . GLY A 1 71 ? -21.929 0.154 15.524 1.00 92.00 71 GLY A C 1
ATOM 559 O O . GLY A 1 71 ? -21.027 0.050 14.686 1.00 92.00 71 GLY A O 1
ATOM 560 N N . VAL A 1 72 ? -23.215 0.266 15.173 1.00 93.50 72 VAL A N 1
ATOM 561 C CA . VAL A 1 72 ? -23.684 0.296 13.775 1.00 93.50 72 VAL A CA 1
ATOM 562 C C . VAL A 1 72 ? -23.075 1.478 13.021 1.00 93.50 72 VAL A C 1
ATOM 564 O O . VAL A 1 72 ? -22.575 1.318 11.904 1.00 93.50 72 VAL A O 1
ATOM 567 N N . LEU A 1 73 ? -23.054 2.659 13.638 1.00 91.00 73 LEU A N 1
ATOM 568 C CA . LEU A 1 73 ? -22.509 3.864 13.023 1.00 91.00 73 LEU A CA 1
ATOM 569 C C . LEU A 1 73 ? -20.993 3.757 12.786 1.00 91.00 73 LEU A C 1
ATOM 571 O O . LEU A 1 73 ? -20.500 4.122 11.716 1.00 91.00 73 LEU A O 1
ATOM 575 N N . VAL A 1 74 ? -20.256 3.181 13.741 1.00 90.25 74 VAL A N 1
ATOM 576 C CA . VAL A 1 74 ? -18.828 2.863 13.588 1.00 90.25 74 VAL A CA 1
ATOM 577 C C . VAL A 1 74 ? -18.608 1.864 12.450 1.00 90.25 74 VAL A C 1
ATOM 579 O O . VAL A 1 74 ? -17.698 2.054 11.639 1.00 90.25 74 VAL A O 1
ATOM 582 N N . ALA A 1 75 ? -19.432 0.820 12.341 1.00 91.38 75 ALA A N 1
ATOM 583 C CA . ALA A 1 75 ? -19.324 -0.164 11.266 1.00 91.38 75 ALA A CA 1
ATOM 584 C C . ALA A 1 75 ? -19.582 0.456 9.881 1.00 91.38 75 ALA A C 1
ATOM 586 O O . ALA A 1 75 ? -18.825 0.196 8.938 1.00 91.38 75 ALA A O 1
ATOM 587 N N . LEU A 1 76 ? -20.601 1.316 9.766 1.00 89.62 76 LEU A N 1
ATOM 588 C CA . LEU A 1 76 ? -20.916 2.046 8.538 1.00 89.62 76 LEU A CA 1
ATOM 589 C C . LEU A 1 76 ? -19.775 2.987 8.137 1.00 89.62 76 LEU A C 1
ATOM 591 O O . LEU A 1 76 ? -19.339 2.962 6.985 1.00 89.62 76 LEU A O 1
ATOM 595 N N . HIS A 1 77 ? -19.241 3.754 9.090 1.00 89.62 77 HIS A N 1
ATOM 596 C CA . HIS A 1 77 ? -18.094 4.632 8.865 1.00 89.62 77 HIS A CA 1
ATOM 597 C C . HIS A 1 77 ? -16.866 3.844 8.395 1.00 89.62 77 HIS A C 1
ATOM 599 O O . HIS A 1 77 ? -16.280 4.176 7.368 1.00 89.62 77 HIS A O 1
ATOM 605 N N . ARG A 1 78 ? -16.527 2.733 9.066 1.00 88.56 78 ARG A N 1
ATOM 606 C CA . ARG A 1 78 ? -15.423 1.853 8.644 1.00 88.56 78 ARG A CA 1
ATOM 607 C C . ARG A 1 78 ? -15.635 1.307 7.231 1.00 88.56 78 ARG A C 1
ATOM 609 O O . ARG A 1 78 ? -14.673 1.168 6.481 1.00 88.56 78 ARG A O 1
ATOM 616 N N . ARG A 1 79 ? -16.873 0.977 6.847 1.00 89.88 79 ARG A N 1
ATOM 617 C CA . ARG A 1 79 ? -17.190 0.525 5.483 1.00 89.88 79 ARG A CA 1
ATOM 618 C C . ARG A 1 79 ? -16.977 1.641 4.462 1.00 89.88 79 ARG A C 1
ATOM 620 O O . ARG A 1 79 ? -16.338 1.384 3.444 1.00 89.88 79 ARG A O 1
ATOM 627 N N . LEU A 1 80 ? -17.486 2.842 4.731 1.00 88.62 80 LEU A N 1
ATOM 628 C CA . LEU A 1 80 ? -17.325 3.991 3.841 1.00 88.62 80 LEU A CA 1
ATOM 629 C C . LEU A 1 80 ? -15.850 4.372 3.690 1.00 88.62 80 LEU A C 1
ATOM 631 O O . LEU A 1 80 ? -15.383 4.570 2.571 1.00 88.62 80 LEU A O 1
ATOM 635 N N . ASP A 1 81 ? -15.100 4.392 4.790 1.00 87.38 81 ASP A N 1
ATOM 636 C CA . ASP A 1 81 ? -13.679 4.720 4.771 1.00 87.38 81 ASP A CA 1
ATOM 637 C C . ASP A 1 81 ? -12.848 3.690 3.985 1.00 87.38 81 ASP A C 1
ATOM 639 O O . ASP A 1 81 ? -11.978 4.071 3.203 1.00 87.38 81 ASP A O 1
ATOM 643 N N . ARG A 1 82 ? -13.162 2.388 4.086 1.00 86.62 82 ARG A N 1
ATOM 644 C CA . ARG A 1 82 ? -12.534 1.356 3.234 1.00 86.62 82 ARG A CA 1
ATOM 645 C C . ARG A 1 82 ? -12.765 1.618 1.746 1.00 86.62 82 ARG A C 1
ATOM 647 O O . ARG A 1 82 ? -11.826 1.549 0.957 1.00 86.62 82 ARG A O 1
ATOM 654 N N . VAL A 1 83 ? -14.003 1.934 1.363 1.00 88.62 83 VAL A N 1
ATOM 655 C CA . VAL A 1 83 ? -14.334 2.255 -0.033 1.00 88.62 83 VAL A CA 1
ATOM 656 C C . VAL A 1 83 ? -13.591 3.519 -0.471 1.00 88.62 83 VAL A C 1
ATOM 658 O O . VAL A 1 83 ? -12.948 3.517 -1.517 1.00 88.62 83 VAL A O 1
ATOM 661 N N . ARG A 1 84 ? -13.598 4.574 0.350 1.00 89.50 84 ARG A N 1
ATOM 662 C CA . ARG A 1 84 ? -12.869 5.822 0.087 1.00 89.50 84 ARG A CA 1
ATOM 663 C C . ARG A 1 84 ? -11.378 5.571 -0.145 1.00 89.50 84 ARG A C 1
ATOM 665 O O . ARG A 1 84 ? -10.835 6.062 -1.134 1.00 89.50 84 ARG A O 1
ATOM 672 N N . ARG A 1 85 ? -10.731 4.770 0.710 1.00 88.00 85 ARG A N 1
ATOM 673 C CA . ARG A 1 85 ? -9.321 4.375 0.550 1.00 88.00 85 ARG A CA 1
ATOM 674 C C . ARG A 1 85 ? -9.073 3.685 -0.788 1.00 88.00 85 ARG A C 1
ATOM 676 O O . ARG A 1 85 ? -8.157 4.076 -1.507 1.00 88.00 85 ARG A O 1
ATOM 683 N N . ASP A 1 86 ? -9.927 2.741 -1.178 1.00 87.75 86 ASP A N 1
ATOM 684 C CA . ASP A 1 86 ? -9.811 2.052 -2.470 1.00 87.75 86 ASP A CA 1
ATOM 685 C C . ASP A 1 86 ? -9.900 3.008 -3.671 1.00 87.75 86 ASP A C 1
ATOM 687 O O . ASP A 1 86 ? -9.125 2.884 -4.627 1.00 87.75 86 ASP A O 1
ATOM 691 N N . PHE A 1 87 ? -10.821 3.976 -3.631 1.00 90.38 87 PHE A N 1
ATOM 692 C CA . PHE A 1 87 ? -10.913 5.022 -4.653 1.00 90.38 87 PHE A CA 1
ATOM 693 C C . PHE A 1 87 ? -9.687 5.947 -4.635 1.00 90.38 87 PHE A C 1
ATOM 695 O O . PHE A 1 87 ? -9.200 6.334 -5.699 1.00 90.38 87 PHE A O 1
ATOM 702 N N . GLY A 1 88 ? -9.148 6.260 -3.453 1.00 91.31 88 GLY A N 1
ATOM 703 C CA . GLY A 1 88 ? -7.919 7.037 -3.285 1.00 91.31 88 GLY A CA 1
ATOM 704 C C . GLY A 1 88 ? -6.710 6.358 -3.929 1.00 91.31 88 GLY A C 1
ATOM 705 O O . GLY A 1 88 ? -5.960 6.998 -4.667 1.00 91.31 88 GLY A O 1
ATOM 706 N N . ILE A 1 89 ? -6.575 5.041 -3.749 1.00 90.81 89 ILE A N 1
ATOM 707 C CA . ILE A 1 89 ? -5.545 4.226 -4.407 1.00 90.81 89 ILE A CA 1
ATOM 708 C C . ILE A 1 89 ? -5.703 4.284 -5.931 1.00 90.81 89 ILE A C 1
ATOM 710 O O . ILE A 1 89 ? -4.728 4.531 -6.644 1.00 90.81 89 ILE A O 1
ATOM 714 N N . ALA A 1 90 ? -6.923 4.100 -6.445 1.00 91.25 90 ALA A N 1
ATOM 715 C CA . ALA A 1 90 ? -7.186 4.163 -7.883 1.00 91.25 90 ALA A CA 1
ATOM 716 C C . ALA A 1 90 ? -6.850 5.545 -8.474 1.00 91.25 90 ALA A C 1
ATOM 718 O O . ALA A 1 90 ? -6.243 5.627 -9.548 1.00 91.25 90 ALA A O 1
ATOM 719 N N . ARG A 1 91 ? -7.188 6.627 -7.756 1.00 93.94 91 ARG A N 1
ATOM 720 C CA . ARG A 1 91 ? -6.841 8.010 -8.122 1.00 93.94 91 ARG A CA 1
ATOM 721 C C . ARG A 1 91 ? -5.326 8.185 -8.179 1.00 93.94 91 ARG A C 1
ATOM 723 O O . ARG A 1 91 ? -4.812 8.626 -9.201 1.00 93.94 91 ARG A O 1
ATOM 730 N N . MET A 1 92 ? -4.618 7.792 -7.119 1.00 91.81 92 MET A N 1
ATOM 731 C CA . MET A 1 92 ? -3.157 7.871 -7.040 1.00 91.81 92 MET A CA 1
ATOM 732 C C . MET A 1 92 ? -2.493 7.119 -8.202 1.00 91.81 92 MET A C 1
ATOM 734 O O . MET A 1 92 ? -1.621 7.668 -8.873 1.00 91.81 92 MET A O 1
ATOM 738 N N . MET A 1 93 ? -2.903 5.875 -8.470 1.00 90.56 93 MET A N 1
ATOM 739 C CA . MET A 1 93 ? -2.333 5.071 -9.558 1.00 90.56 93 MET A CA 1
ATOM 740 C C . MET A 1 93 ? -2.579 5.708 -10.929 1.00 90.56 93 MET A C 1
ATOM 742 O O . MET A 1 93 ? -1.653 5.793 -11.733 1.00 90.56 93 MET A O 1
ATOM 746 N N . THR A 1 94 ? -3.800 6.188 -11.180 1.00 92.50 94 THR A N 1
ATOM 747 C CA . THR A 1 94 ? -4.159 6.842 -12.449 1.00 92.50 94 THR A CA 1
ATOM 748 C C . THR A 1 94 ? -3.389 8.150 -12.633 1.00 92.50 94 THR A C 1
ATOM 750 O O . THR A 1 94 ? -2.831 8.382 -13.702 1.00 92.50 94 THR A O 1
ATOM 753 N N . GLY A 1 95 ? -3.281 8.973 -11.585 1.00 93.88 95 GLY A N 1
ATOM 754 C CA . GLY A 1 95 ? -2.496 10.209 -11.606 1.00 93.88 95 GLY A CA 1
ATOM 755 C C . GLY A 1 95 ? -1.021 9.949 -11.915 1.00 93.88 95 GLY A C 1
ATOM 756 O O . GLY A 1 95 ? -0.464 10.567 -12.815 1.00 93.88 95 GLY A O 1
ATOM 757 N N . ARG A 1 96 ? -0.414 8.944 -11.270 1.00 92.75 96 ARG A N 1
ATOM 758 C CA . ARG A 1 96 ? 0.974 8.531 -11.547 1.00 92.75 96 ARG A CA 1
ATOM 759 C C . ARG A 1 96 ? 1.176 7.989 -12.968 1.00 92.75 96 ARG A C 1
ATOM 761 O O . ARG A 1 96 ? 2.282 8.075 -13.496 1.00 92.75 96 ARG A O 1
ATOM 768 N N . GLN A 1 97 ? 0.160 7.382 -13.583 1.00 91.94 97 GLN A N 1
ATOM 769 C CA . GLN A 1 97 ? 0.227 6.955 -14.988 1.00 91.94 97 GLN A CA 1
ATOM 770 C C . GLN A 1 97 ? 0.197 8.158 -15.933 1.00 91.94 97 GLN A C 1
ATOM 772 O O . GLN A 1 97 ? 1.021 8.229 -16.842 1.00 91.94 97 GLN A O 1
ATOM 777 N N . ILE A 1 98 ? -0.699 9.118 -15.686 1.00 94.81 98 ILE A N 1
ATOM 778 C CA . ILE A 1 98 ? -0.769 10.370 -16.453 1.00 94.81 98 ILE A CA 1
ATOM 779 C C . ILE A 1 98 ? 0.550 11.135 -16.336 1.00 94.81 98 ILE A C 1
ATOM 781 O O . ILE A 1 98 ? 1.109 11.511 -17.363 1.00 94.81 98 ILE A O 1
ATOM 785 N N . ALA A 1 99 ? 1.087 11.284 -15.120 1.00 94.44 99 ALA A N 1
ATOM 786 C CA . ALA A 1 99 ? 2.354 11.967 -14.878 1.00 94.44 99 ALA A CA 1
ATOM 787 C C . ALA A 1 99 ? 3.507 11.339 -15.677 1.00 94.44 99 ALA A C 1
ATOM 789 O O . ALA A 1 99 ? 4.243 12.047 -16.353 1.00 94.44 99 ALA A O 1
ATOM 790 N N . ARG A 1 100 ? 3.606 10.001 -15.711 1.00 93.94 100 ARG A N 1
ATOM 791 C CA . ARG A 1 100 ? 4.597 9.297 -16.549 1.00 93.94 100 ARG A CA 1
ATOM 792 C C . ARG A 1 100 ? 4.402 9.546 -18.041 1.00 93.94 100 ARG A C 1
ATOM 794 O O . ARG A 1 100 ? 5.369 9.780 -18.755 1.00 93.94 100 ARG A O 1
ATOM 801 N N . MET A 1 101 ? 3.162 9.502 -18.528 1.00 92.56 101 MET A N 1
ATOM 802 C CA . MET A 1 101 ? 2.866 9.746 -19.943 1.00 92.56 101 MET A CA 1
ATOM 803 C C . MET A 1 101 ? 3.173 11.194 -20.363 1.00 92.56 101 MET A C 1
ATOM 805 O O . MET A 1 101 ? 3.582 11.421 -21.504 1.00 92.56 101 MET A O 1
ATOM 809 N N . ALA A 1 102 ? 2.974 12.151 -19.455 1.00 93.50 102 ALA A N 1
ATOM 810 C CA . ALA A 1 102 ? 3.241 13.573 -19.650 1.00 93.50 102 ALA A CA 1
ATOM 811 C C . ALA A 1 102 ? 4.675 13.996 -19.277 1.00 93.50 102 ALA A C 1
ATOM 813 O O . ALA A 1 102 ? 5.026 15.146 -19.514 1.00 93.50 102 ALA A O 1
ATOM 814 N N . LEU A 1 103 ? 5.492 13.087 -18.725 1.00 93.25 103 LEU A N 1
ATOM 815 C CA . LEU A 1 103 ? 6.804 13.386 -18.131 1.00 93.25 103 LEU A CA 1
ATOM 816 C C . LEU A 1 103 ? 6.748 14.501 -17.064 1.00 93.25 103 LEU A C 1
ATOM 818 O O . LEU A 1 103 ? 7.683 15.282 -16.908 1.00 93.25 103 LEU A O 1
ATOM 822 N N . ASP A 1 104 ? 5.654 14.557 -16.302 1.00 94.69 104 ASP A N 1
ATOM 823 C CA . ASP A 1 104 ? 5.531 15.424 -15.130 1.00 94.69 104 ASP A CA 1
ATOM 824 C C . ASP A 1 104 ? 6.295 14.810 -13.949 1.00 94.69 104 ASP A C 1
ATOM 826 O O . ASP A 1 104 ? 5.765 14.012 -13.174 1.00 94.69 104 ASP A O 1
ATOM 830 N N . TRP A 1 105 ? 7.568 15.180 -13.827 1.00 92.44 105 TRP A N 1
ATOM 831 C CA . TRP A 1 105 ? 8.488 14.661 -12.815 1.00 92.44 105 TRP A CA 1
ATOM 832 C C . TRP A 1 105 ? 8.019 14.865 -11.373 1.00 92.44 105 TRP A C 1
ATOM 834 O O . TRP A 1 105 ? 8.353 14.049 -10.517 1.00 92.44 105 TRP A O 1
ATOM 844 N N . ALA A 1 106 ? 7.241 15.916 -11.093 1.00 90.94 106 ALA A N 1
ATOM 845 C CA . ALA A 1 106 ? 6.711 16.164 -9.754 1.00 90.94 106 ALA A CA 1
ATOM 846 C C . ALA A 1 106 ? 5.638 15.130 -9.369 1.00 90.94 106 ALA A C 1
ATOM 848 O O . ALA A 1 106 ? 5.520 14.755 -8.202 1.00 90.94 106 ALA A O 1
ATOM 849 N N . GLY A 1 107 ? 4.886 14.630 -10.355 1.00 86.81 107 GLY A N 1
ATOM 850 C CA . GLY A 1 107 ? 3.863 13.599 -10.178 1.00 86.81 107 GLY A CA 1
ATOM 851 C C . GLY A 1 107 ? 4.382 12.154 -10.215 1.00 86.81 107 GLY A C 1
ATOM 852 O O . GLY A 1 107 ? 3.614 11.222 -9.940 1.00 86.81 107 GLY A O 1
ATOM 853 N N . ILE A 1 108 ? 5.658 11.929 -10.552 1.00 90.69 108 ILE A N 1
ATOM 854 C CA . ILE A 1 108 ? 6.270 10.593 -10.603 1.00 90.69 108 ILE A CA 1
ATOM 855 C C . ILE A 1 108 ? 7.008 10.325 -9.281 1.00 90.69 108 ILE A C 1
ATOM 857 O O . ILE A 1 108 ? 7.863 11.123 -8.897 1.00 90.69 108 ILE A O 1
ATOM 861 N N . PRO A 1 109 ? 6.740 9.199 -8.586 1.00 88.19 109 PRO A N 1
ATOM 862 C CA . PRO A 1 109 ? 7.440 8.859 -7.349 1.00 88.19 109 PRO A CA 1
ATOM 863 C C . PRO A 1 109 ? 8.954 8.899 -7.533 1.00 88.19 109 PRO A C 1
ATOM 865 O O . PRO A 1 109 ? 9.459 8.353 -8.514 1.00 88.19 109 PRO A O 1
ATOM 868 N N . ARG A 1 110 ? 9.657 9.539 -6.598 1.00 87.50 110 ARG A N 1
ATOM 869 C CA . ARG A 1 110 ? 11.120 9.537 -6.585 1.00 87.50 110 ARG A CA 1
ATOM 870 C C . ARG A 1 110 ? 11.626 8.131 -6.272 1.00 87.50 110 ARG A C 1
ATOM 872 O O . ARG A 1 110 ? 10.967 7.378 -5.556 1.00 87.50 110 ARG A O 1
ATOM 879 N N . VAL A 1 111 ? 12.776 7.796 -6.839 1.00 85.75 111 VAL A N 1
ATOM 880 C CA . VAL A 1 111 ? 13.525 6.586 -6.504 1.00 85.75 111 VAL A CA 1
ATOM 881 C C . VAL A 1 111 ? 14.715 7.036 -5.676 1.00 85.75 111 VAL A C 1
ATOM 883 O O . VAL A 1 111 ? 15.391 7.989 -6.059 1.00 85.75 111 VAL A O 1
ATOM 886 N N . GLU A 1 112 ? 14.925 6.397 -4.530 1.00 81.88 112 GLU A N 1
ATOM 887 C CA . GLU A 1 112 ? 16.050 6.716 -3.657 1.00 81.88 112 GLU A CA 1
ATOM 888 C C . GLU A 1 112 ? 17.377 6.466 -4.387 1.00 81.88 112 GLU A C 1
ATOM 890 O O . GLU A 1 112 ? 17.517 5.498 -5.151 1.00 81.88 112 GLU A O 1
ATOM 895 N N . ALA A 1 113 ? 18.325 7.380 -4.170 1.00 76.56 113 ALA A N 1
ATOM 896 C CA . ALA A 1 113 ? 19.678 7.269 -4.693 1.00 76.56 113 ALA A CA 1
ATOM 897 C C . ALA A 1 113 ? 20.374 6.052 -4.079 1.00 76.56 113 ALA A C 1
ATOM 899 O O . ALA A 1 113 ? 20.145 5.711 -2.916 1.00 76.56 113 ALA A O 1
ATOM 900 N N . HIS A 1 114 ? 21.219 5.399 -4.865 1.00 78.44 114 HIS A N 1
ATOM 901 C CA . HIS A 1 114 ? 21.926 4.199 -4.452 1.00 78.44 114 HIS A CA 1
ATOM 902 C C . HIS A 1 114 ? 23.439 4.384 -4.598 1.00 78.44 114 HIS A C 1
ATOM 904 O O . HIS A 1 114 ? 23.870 5.056 -5.533 1.00 78.44 114 HIS A O 1
ATOM 910 N N . PRO A 1 115 ? 24.263 3.782 -3.721 1.00 69.31 115 PRO A N 1
ATOM 911 C CA . PRO A 1 115 ? 25.718 3.927 -3.797 1.00 69.31 115 PRO A CA 1
ATOM 912 C C . PRO A 1 115 ? 26.309 3.490 -5.148 1.00 69.31 115 PRO A C 1
ATOM 914 O O . PRO A 1 115 ? 27.245 4.106 -5.640 1.00 69.31 115 PRO A O 1
ATOM 917 N N . ASP A 1 116 ? 25.713 2.474 -5.777 1.00 71.12 116 ASP A N 1
ATOM 918 C CA . ASP A 1 116 ? 26.130 1.923 -7.077 1.00 71.12 116 ASP A CA 1
ATOM 919 C C . ASP A 1 116 ? 25.689 2.773 -8.293 1.00 71.12 116 ASP A C 1
ATOM 921 O O . ASP A 1 116 ? 25.886 2.361 -9.439 1.00 71.12 116 ASP A O 1
ATOM 925 N N . ASP A 1 117 ? 25.085 3.949 -8.079 1.00 72.88 117 ASP A N 1
ATOM 926 C CA . ASP A 1 117 ? 24.620 4.828 -9.162 1.00 72.88 117 ASP A CA 1
ATOM 927 C C . ASP A 1 117 ? 25.773 5.515 -9.931 1.00 72.88 117 ASP A C 1
ATOM 929 O O . ASP A 1 117 ? 25.525 6.115 -10.977 1.00 72.88 117 ASP A O 1
ATOM 933 N N . ASP A 1 118 ? 27.028 5.379 -9.484 1.00 71.50 118 ASP A N 1
ATOM 934 C CA . ASP A 1 118 ? 28.222 6.027 -10.061 1.00 71.50 118 ASP A CA 1
ATOM 935 C C . ASP A 1 118 ? 28.776 5.327 -11.328 1.00 71.50 118 ASP A C 1
ATOM 937 O O . ASP A 1 118 ? 29.966 5.352 -11.644 1.00 71.50 118 ASP A O 1
ATOM 941 N N . HIS A 1 119 ? 27.906 4.647 -12.079 1.00 77.69 119 HIS A N 1
ATOM 942 C CA . HIS A 1 119 ? 28.282 3.966 -13.316 1.00 77.69 119 HIS A CA 1
ATOM 943 C C . HIS A 1 119 ? 28.568 4.988 -14.437 1.00 77.69 119 HIS A C 1
ATOM 945 O O . HIS A 1 119 ? 27.764 5.906 -14.624 1.00 77.69 119 HIS A O 1
ATOM 951 N N . PRO A 1 120 ? 29.609 4.805 -15.279 1.00 79.56 120 PRO A N 1
ATOM 952 C CA . PRO A 1 120 ? 30.003 5.794 -16.293 1.00 79.56 120 PRO A CA 1
ATOM 953 C C . PRO A 1 120 ? 28.861 6.250 -17.214 1.00 79.56 120 PRO A C 1
ATOM 955 O O . PRO A 1 120 ? 28.714 7.430 -17.504 1.00 79.56 120 PRO A O 1
ATOM 958 N N . LEU A 1 121 ? 27.996 5.317 -17.623 1.00 78.81 121 LEU A N 1
ATOM 959 C CA . LEU A 1 121 ? 26.850 5.604 -18.498 1.00 78.81 121 LEU A CA 1
ATOM 960 C C . LEU A 1 121 ? 25.606 6.120 -17.757 1.00 78.81 121 LEU A C 1
ATOM 962 O O . LEU A 1 121 ? 24.669 6.596 -18.398 1.00 78.81 121 LEU A O 1
ATOM 966 N N . ALA A 1 122 ? 25.552 5.998 -16.427 1.00 82.06 122 ALA A N 1
ATOM 967 C CA . ALA A 1 122 ? 24.365 6.368 -15.661 1.00 82.06 122 ALA A CA 1
ATOM 968 C C . ALA A 1 122 ? 24.111 7.871 -15.696 1.00 82.06 122 ALA A C 1
ATOM 970 O O . ALA A 1 122 ? 22.959 8.284 -15.828 1.00 82.06 122 ALA A O 1
ATOM 971 N N . ARG A 1 123 ? 25.178 8.673 -15.633 1.00 80.62 123 ARG A N 1
ATOM 972 C CA . ARG A 1 123 ? 25.086 10.132 -15.681 1.00 80.62 123 ARG A CA 1
ATOM 973 C C . ARG A 1 123 ? 24.733 10.628 -17.081 1.00 80.62 123 ARG A C 1
ATOM 975 O O . ARG A 1 123 ? 23.776 11.384 -17.224 1.00 80.62 123 ARG A O 1
ATOM 982 N N . ASP A 1 124 ? 25.435 10.140 -18.100 1.00 85.44 124 ASP A N 1
ATOM 983 C CA . ASP A 1 124 ? 25.251 10.587 -19.487 1.00 85.44 124 ASP A CA 1
ATOM 984 C C . ASP A 1 124 ? 23.860 10.245 -20.032 1.00 85.44 124 ASP A C 1
ATOM 986 O O . ASP A 1 124 ? 23.220 11.068 -20.685 1.00 85.44 124 ASP A O 1
ATOM 990 N N . LEU A 1 125 ? 23.353 9.048 -19.723 1.00 88.12 125 LEU A N 1
ATOM 991 C CA . LEU A 1 125 ? 22.023 8.605 -20.154 1.00 88.12 125 LEU A CA 1
ATOM 992 C C . LEU A 1 125 ? 20.928 8.882 -19.115 1.00 88.12 125 LEU A C 1
ATOM 994 O O . LEU A 1 125 ? 19.783 8.476 -19.316 1.00 88.12 125 LEU A O 1
ATOM 998 N N . THR A 1 126 ? 21.267 9.557 -18.010 1.00 89.56 126 THR A N 1
ATOM 999 C CA . THR A 1 126 ? 20.358 9.838 -16.885 1.00 89.56 126 THR A CA 1
ATOM 1000 C C . THR A 1 126 ? 19.563 8.583 -16.479 1.00 89.56 126 THR A C 1
ATOM 1002 O O . THR A 1 126 ? 18.329 8.574 -16.424 1.00 89.56 126 THR A O 1
ATOM 1005 N N . LEU A 1 127 ? 20.270 7.465 -16.268 1.00 90.00 127 LEU A N 1
ATOM 1006 C CA . LEU A 1 127 ? 19.655 6.166 -15.975 1.00 90.00 127 LEU A CA 1
ATOM 1007 C C . LEU A 1 127 ? 19.087 6.115 -14.557 1.00 90.00 127 LEU A C 1
ATOM 1009 O O . LEU A 1 127 ? 18.015 5.544 -14.360 1.00 90.00 127 LEU A O 1
ATOM 1013 N N . THR A 1 128 ? 19.776 6.731 -13.598 1.00 90.25 128 THR A N 1
ATOM 1014 C CA . THR A 1 128 ? 19.457 6.740 -12.161 1.00 90.25 128 THR A CA 1
ATOM 1015 C C . THR A 1 128 ? 19.425 8.175 -11.617 1.00 90.25 128 THR A C 1
ATOM 1017 O O . THR A 1 128 ? 19.734 9.125 -12.336 1.00 90.25 128 THR A O 1
ATOM 1020 N N . GLY A 1 129 ? 18.973 8.358 -10.371 1.00 85.56 129 GLY A N 1
ATOM 1021 C CA . GLY A 1 129 ? 18.818 9.678 -9.746 1.00 85.56 129 GLY A CA 1
ATOM 1022 C C . GLY A 1 129 ? 17.497 10.393 -10.063 1.00 85.56 129 GLY A C 1
ATOM 1023 O O . GLY A 1 129 ? 16.519 9.783 -10.514 1.00 85.56 129 GLY A O 1
ATOM 1024 N N . GLU A 1 130 ? 17.446 11.699 -9.788 1.00 87.00 130 GLU A N 1
ATOM 1025 C CA . GLU A 1 130 ? 16.266 12.525 -10.058 1.00 87.00 130 GLU A CA 1
ATOM 1026 C C . GLU A 1 130 ? 16.074 12.757 -11.559 1.00 87.00 130 GLU A C 1
ATOM 1028 O O . GLU A 1 130 ? 17.023 12.987 -12.301 1.00 87.00 130 GLU A O 1
ATOM 1033 N N . ARG A 1 131 ? 14.814 12.740 -12.002 1.00 90.75 131 ARG A N 1
ATOM 1034 C CA . ARG A 1 131 ? 14.422 12.918 -13.406 1.00 90.75 131 ARG A CA 1
ATOM 1035 C C . ARG A 1 131 ? 15.043 11.892 -14.362 1.00 90.75 131 ARG A C 1
ATOM 1037 O O . ARG A 1 131 ? 15.363 12.205 -15.504 1.00 90.75 131 ARG A O 1
ATOM 1044 N N . SER A 1 132 ? 15.179 10.657 -13.886 1.00 91.75 132 SER A N 1
ATOM 1045 C CA . SER A 1 132 ? 15.870 9.576 -14.588 1.00 91.75 132 SER A CA 1
ATOM 1046 C C . SER A 1 132 ? 14.951 8.597 -15.313 1.00 91.75 132 SER A C 1
ATOM 1048 O O . SER A 1 132 ? 13.741 8.511 -15.061 1.00 91.75 132 SER A O 1
ATOM 1050 N N . LEU A 1 133 ? 15.551 7.794 -16.195 1.00 93.00 133 LEU A N 1
ATOM 1051 C CA . LEU A 1 133 ? 14.868 6.693 -16.868 1.00 93.00 133 LEU A CA 1
ATOM 1052 C C . LEU A 1 133 ? 14.323 5.673 -15.858 1.00 93.00 133 LEU A C 1
ATOM 1054 O O . LEU A 1 133 ? 13.183 5.226 -16.003 1.00 93.00 133 LEU A O 1
ATOM 1058 N N . LEU A 1 134 ? 15.084 5.357 -14.802 1.00 93.75 134 LEU A N 1
ATOM 1059 C CA . LEU A 1 134 ? 14.616 4.506 -13.709 1.00 93.75 134 LEU A CA 1
ATOM 1060 C C . LEU A 1 134 ? 13.361 5.090 -13.052 1.00 93.75 134 LEU A C 1
ATOM 1062 O O . LEU A 1 134 ? 12.397 4.356 -12.846 1.00 93.75 134 LEU A O 1
ATOM 1066 N N . GLN A 1 135 ? 13.318 6.399 -12.783 1.00 92.81 135 GLN A N 1
ATOM 1067 C CA . GLN A 1 135 ? 12.151 7.044 -12.171 1.00 92.81 135 GLN A CA 1
ATOM 1068 C C . GLN A 1 135 ? 10.882 6.889 -13.032 1.00 92.81 135 GLN A C 1
ATOM 1070 O O . GLN A 1 135 ? 9.798 6.595 -12.516 1.00 92.81 135 GLN A O 1
ATOM 1075 N N . VAL A 1 136 ? 11.005 7.043 -14.355 1.00 94.31 136 VAL A N 1
ATOM 1076 C CA . VAL A 1 136 ? 9.871 6.918 -15.289 1.00 94.31 136 VAL A CA 1
ATOM 1077 C C . VAL A 1 136 ? 9.436 5.463 -15.446 1.00 94.31 136 VAL A C 1
ATOM 1079 O O . VAL A 1 136 ? 8.237 5.175 -15.374 1.00 94.31 136 VAL A O 1
ATOM 1082 N N . LEU A 1 137 ? 10.386 4.545 -15.646 1.00 93.88 137 LEU A N 1
ATOM 1083 C CA . LEU A 1 137 ? 10.102 3.136 -15.925 1.00 93.88 137 LEU A CA 1
ATOM 1084 C C . LEU A 1 137 ? 9.671 2.353 -14.688 1.00 93.88 137 LEU A C 1
ATOM 1086 O O . LEU A 1 137 ? 8.920 1.385 -14.817 1.00 93.88 137 LEU A O 1
ATOM 1090 N N . ASN A 1 138 ? 10.122 2.748 -13.496 1.00 92.75 138 ASN A N 1
ATOM 1091 C CA . ASN A 1 138 ? 9.861 1.977 -12.296 1.00 92.75 138 ASN A CA 1
ATOM 1092 C C . ASN A 1 138 ? 8.365 1.972 -11.942 1.00 92.75 138 ASN A C 1
ATOM 1094 O O . ASN A 1 138 ? 7.750 2.990 -11.600 1.00 92.75 138 ASN A O 1
ATOM 1098 N N . THR A 1 139 ? 7.776 0.782 -12.006 1.00 89.75 139 THR A N 1
ATOM 1099 C CA . THR A 1 139 ? 6.436 0.473 -11.493 1.00 89.75 139 THR A CA 1
ATOM 1100 C C . THR A 1 139 ? 6.467 -0.667 -10.479 1.00 89.75 139 THR A C 1
ATOM 1102 O O . THR A 1 139 ? 5.418 -1.248 -10.196 1.00 89.75 139 THR A O 1
ATOM 1105 N N . ALA A 1 140 ? 7.650 -1.031 -9.978 1.00 89.19 140 ALA A N 1
ATOM 1106 C CA . ALA A 1 140 ? 7.790 -2.038 -8.942 1.00 89.19 140 ALA A CA 1
ATOM 1107 C C . ALA A 1 140 ? 7.199 -1.526 -7.622 1.00 89.19 140 ALA A C 1
ATOM 1109 O O . ALA A 1 140 ? 7.250 -0.337 -7.309 1.00 89.19 140 ALA A O 1
ATOM 1110 N N . PHE A 1 141 ? 6.604 -2.445 -6.863 1.00 83.25 141 PHE A N 1
ATOM 1111 C CA . PHE A 1 141 ? 6.086 -2.163 -5.522 1.00 83.25 141 PHE A CA 1
ATOM 1112 C C . PHE A 1 141 ? 7.120 -2.438 -4.432 1.00 83.25 141 PHE A C 1
ATOM 1114 O O . PHE A 1 141 ? 7.054 -1.823 -3.374 1.00 83.25 141 PHE A O 1
ATOM 1121 N N . SER A 1 142 ? 8.062 -3.339 -4.709 1.00 86.38 142 SER A N 1
ATOM 1122 C CA . SER A 1 142 ? 9.131 -3.724 -3.800 1.00 86.38 142 SER A CA 1
ATOM 1123 C C . SER A 1 142 ? 10.441 -3.013 -4.119 1.00 86.38 142 SER A C 1
ATOM 1125 O O . SER A 1 142 ? 10.716 -2.666 -5.276 1.00 86.38 142 SER A O 1
ATOM 1127 N N . GLN A 1 143 ? 11.278 -2.875 -3.094 1.00 86.31 143 GLN A N 1
ATOM 1128 C CA . GLN A 1 143 ? 12.639 -2.371 -3.220 1.00 86.31 143 GLN A CA 1
ATOM 1129 C C . GLN A 1 143 ? 13.466 -3.295 -4.121 1.00 86.31 143 GLN A C 1
ATOM 1131 O O . GLN A 1 143 ? 13.941 -2.858 -5.163 1.00 86.31 143 GLN A O 1
ATOM 1136 N N . GLY A 1 144 ? 13.461 -4.607 -3.862 1.00 87.88 144 GLY A N 1
ATOM 1137 C CA . GLY A 1 144 ? 14.168 -5.577 -4.710 1.00 87.88 144 GLY A CA 1
ATOM 1138 C C . GLY A 1 144 ? 13.709 -5.606 -6.179 1.00 87.88 144 GLY A C 1
ATOM 1139 O O . GLY A 1 144 ? 14.496 -5.906 -7.076 1.00 87.88 144 GLY A O 1
ATOM 1140 N N . GLY A 1 145 ? 12.449 -5.256 -6.471 1.00 90.06 145 GLY A N 1
ATOM 1141 C CA . GLY A 1 145 ? 11.979 -5.085 -7.851 1.00 90.06 145 GLY A CA 1
ATOM 1142 C C . GLY A 1 145 ? 12.556 -3.833 -8.519 1.00 90.06 145 GLY A C 1
ATOM 1143 O O . GLY A 1 145 ? 12.925 -3.874 -9.695 1.00 90.06 145 GLY A O 1
ATOM 1144 N N . THR A 1 146 ? 12.670 -2.745 -7.756 1.00 91.12 146 THR A N 1
ATOM 1145 C CA . THR A 1 146 ? 13.331 -1.503 -8.178 1.00 91.12 146 THR A CA 1
ATOM 1146 C C . THR A 1 146 ? 14.822 -1.734 -8.409 1.00 91.12 146 THR A C 1
ATOM 1148 O O . THR A 1 146 ? 15.332 -1.362 -9.463 1.00 91.12 146 THR A O 1
ATOM 1151 N N . ASP A 1 147 ? 15.500 -2.418 -7.488 1.00 90.50 147 ASP A N 1
ATOM 1152 C CA . ASP A 1 147 ? 16.932 -2.716 -7.582 1.00 90.50 147 ASP A CA 1
ATOM 1153 C C . ASP A 1 147 ? 17.240 -3.657 -8.749 1.00 90.50 147 ASP A C 1
ATOM 1155 O O . ASP A 1 147 ? 18.208 -3.448 -9.478 1.00 90.50 147 ASP A O 1
ATOM 1159 N N . ARG A 1 148 ? 16.370 -4.641 -9.020 1.00 90.94 148 ARG A N 1
ATOM 1160 C CA . ARG A 1 148 ? 16.491 -5.496 -10.211 1.00 90.94 148 ARG A CA 1
ATOM 1161 C C . ARG A 1 148 ? 16.384 -4.690 -11.507 1.00 90.94 148 ARG A C 1
ATOM 1163 O O . ARG A 1 148 ? 17.166 -4.922 -12.428 1.00 90.94 148 ARG A O 1
ATOM 1170 N N . LEU A 1 149 ? 15.440 -3.749 -11.590 1.00 92.94 149 LEU A N 1
ATOM 1171 C CA . LEU A 1 149 ? 15.315 -2.865 -12.752 1.00 92.94 149 LEU A CA 1
ATOM 1172 C C . LEU A 1 149 ? 16.529 -1.934 -12.877 1.00 92.94 149 LEU A C 1
ATOM 1174 O O . LEU A 1 149 ? 17.054 -1.785 -13.979 1.00 92.94 149 LEU A O 1
ATOM 1178 N N . ARG A 1 150 ? 17.002 -1.355 -11.764 1.00 92.00 150 ARG A N 1
ATOM 1179 C CA . ARG A 1 150 ? 18.229 -0.546 -11.719 1.00 92.00 150 ARG A CA 1
ATOM 1180 C C . ARG A 1 150 ? 19.417 -1.348 -12.253 1.00 92.00 150 ARG A C 1
ATOM 1182 O O . ARG A 1 150 ? 20.097 -0.884 -13.162 1.00 92.00 150 ARG A O 1
ATOM 1189 N N . GLY A 1 151 ? 19.604 -2.574 -11.767 1.00 91.00 151 GLY A N 1
ATOM 1190 C CA . GLY A 1 151 ? 20.656 -3.480 -12.224 1.00 91.00 151 GLY A CA 1
ATOM 1191 C C . GLY A 1 151 ? 20.597 -3.747 -13.729 1.00 91.00 151 GLY A C 1
ATOM 1192 O O . GLY A 1 151 ? 21.627 -3.697 -14.390 1.00 91.00 151 GLY A O 1
ATOM 1193 N N . TRP A 1 152 ? 19.404 -3.945 -14.301 1.00 91.06 152 TRP A N 1
ATOM 1194 C CA . TRP A 1 152 ? 19.247 -4.115 -15.752 1.00 91.06 152 TRP A CA 1
ATOM 1195 C C . TRP A 1 152 ? 19.568 -2.862 -16.571 1.00 91.06 152 TRP A C 1
ATOM 1197 O O . TRP A 1 152 ? 19.995 -3.003 -17.714 1.00 91.06 152 TRP A O 1
ATOM 1207 N N . LEU A 1 153 ? 19.340 -1.662 -16.030 1.00 90.38 153 LEU A N 1
ATOM 1208 C CA . LEU A 1 153 ? 19.679 -0.408 -16.708 1.00 90.38 153 LEU A CA 1
ATOM 1209 C C . LEU A 1 153 ? 21.183 -0.128 -16.651 1.00 90.38 153 LEU A C 1
ATOM 1211 O O . LEU A 1 153 ? 21.766 0.248 -17.662 1.00 90.38 153 LEU A O 1
ATOM 1215 N N . LEU A 1 154 ? 21.804 -0.328 -15.486 1.00 89.88 154 LEU A N 1
ATOM 1216 C CA . LEU A 1 154 ? 23.229 -0.063 -15.280 1.00 89.88 154 LEU A CA 1
ATOM 1217 C C . LEU A 1 154 ? 24.118 -1.129 -15.930 1.00 89.88 154 LEU A C 1
ATOM 1219 O O . LEU A 1 154 ? 25.146 -0.807 -16.513 1.00 89.88 154 LEU A O 1
ATOM 1223 N N . ARG A 1 155 ? 23.718 -2.401 -15.836 1.00 88.69 155 ARG A N 1
ATOM 1224 C CA . ARG A 1 155 ? 24.476 -3.564 -16.315 1.00 88.69 155 ARG A CA 1
ATOM 1225 C C . ARG A 1 155 ? 23.570 -4.407 -17.223 1.00 88.69 155 ARG A C 1
ATOM 1227 O O . ARG A 1 155 ? 23.037 -5.433 -16.787 1.00 88.69 155 ARG A O 1
ATOM 1234 N N . PRO A 1 156 ? 23.319 -3.957 -18.467 1.00 84.88 156 PRO A N 1
ATOM 1235 C CA . PRO A 1 156 ? 22.413 -4.649 -19.369 1.00 84.88 156 PRO A CA 1
ATOM 1236 C C . PRO A 1 156 ? 22.957 -6.032 -19.729 1.00 84.88 156 PRO A C 1
ATOM 1238 O O . PRO A 1 156 ? 24.123 -6.200 -20.076 1.00 84.88 156 PRO A O 1
ATOM 1241 N N . ASP A 1 157 ? 22.076 -7.026 -19.677 1.00 85.56 157 ASP A N 1
ATOM 1242 C CA . ASP A 1 157 ? 22.379 -8.372 -20.146 1.00 85.56 157 ASP A CA 1
ATOM 1243 C C . ASP A 1 157 ? 22.428 -8.366 -21.678 1.00 85.56 157 ASP A C 1
ATOM 1245 O O . ASP A 1 157 ? 21.419 -8.097 -22.336 1.00 85.56 157 ASP A O 1
ATOM 1249 N N . THR A 1 158 ? 23.606 -8.619 -22.244 1.00 87.44 158 THR A N 1
ATOM 1250 C CA . THR A 1 158 ? 23.843 -8.588 -23.692 1.00 87.44 158 THR A CA 1
ATOM 1251 C C . THR A 1 158 ? 23.475 -9.902 -24.380 1.00 87.44 158 THR A C 1
ATOM 1253 O O . THR A 1 158 ? 23.491 -9.967 -25.611 1.00 87.44 158 THR A O 1
ATOM 1256 N N . ALA A 1 159 ? 23.090 -10.943 -23.630 1.00 93.94 159 ALA A N 1
ATOM 1257 C CA . ALA A 1 159 ? 22.706 -12.226 -24.199 1.00 93.94 159 ALA A CA 1
ATOM 1258 C C . ALA A 1 159 ? 21.386 -12.107 -24.997 1.00 93.94 159 ALA A C 1
ATOM 1260 O O . ALA A 1 159 ? 20.322 -11.854 -24.416 1.00 93.94 159 ALA A O 1
ATOM 1261 N N . PRO A 1 160 ? 21.378 -12.381 -26.321 1.00 92.81 160 PRO A N 1
ATOM 1262 C CA . PRO A 1 160 ? 20.180 -12.213 -27.150 1.00 92.81 160 PRO A CA 1
ATOM 1263 C C . PRO A 1 160 ? 18.987 -13.053 -26.683 1.00 92.81 160 PRO A C 1
ATOM 1265 O O . PRO A 1 160 ? 17.834 -12.643 -26.828 1.00 92.81 160 PRO A O 1
ATOM 1268 N N . ARG A 1 161 ? 19.255 -14.234 -26.113 1.00 93.44 161 ARG A N 1
ATOM 1269 C CA . ARG A 1 161 ? 18.227 -15.124 -25.567 1.00 93.44 161 ARG A CA 1
ATOM 1270 C C . ARG A 1 161 ? 17.498 -14.483 -24.384 1.00 93.44 161 ARG A C 1
ATOM 1272 O O . ARG A 1 161 ? 16.274 -14.395 -24.422 1.00 93.44 161 ARG A O 1
ATOM 1279 N N . ALA A 1 162 ? 18.236 -13.975 -23.398 1.00 89.75 162 ALA A N 1
ATOM 1280 C CA . ALA A 1 162 ? 17.663 -13.346 -22.210 1.00 89.75 162 ALA A CA 1
ATOM 1281 C C . ALA A 1 162 ? 16.835 -12.098 -22.566 1.00 89.75 162 ALA A C 1
ATOM 1283 O O . ALA A 1 162 ? 15.741 -11.895 -22.036 1.00 89.75 162 ALA A O 1
ATOM 1284 N N . ILE A 1 163 ? 17.304 -11.296 -23.530 1.00 92.00 163 ILE A N 1
ATOM 1285 C CA . ILE A 1 163 ? 16.560 -10.136 -24.042 1.00 92.00 163 ILE A CA 1
ATOM 1286 C C . ILE A 1 163 ? 15.228 -10.576 -24.668 1.00 92.00 163 ILE A C 1
ATOM 1288 O O . ILE A 1 163 ? 14.180 -10.009 -24.350 1.00 92.00 163 ILE A O 1
ATOM 1292 N N . ARG A 1 164 ? 15.241 -11.595 -25.541 1.00 93.12 164 ARG A N 1
ATOM 1293 C CA . ARG A 1 164 ? 14.023 -12.102 -26.202 1.00 93.12 164 ARG A CA 1
ATOM 1294 C C . ARG A 1 164 ? 13.021 -12.672 -25.201 1.00 93.12 164 ARG A C 1
ATOM 1296 O O . ARG A 1 164 ? 11.831 -12.398 -25.337 1.00 93.12 164 ARG A O 1
ATOM 1303 N N . GLU A 1 165 ? 13.488 -13.407 -24.194 1.00 90.88 165 GLU A N 1
ATOM 1304 C CA . GLU A 1 165 ? 12.644 -13.950 -23.121 1.00 90.88 165 GLU A CA 1
ATOM 1305 C C . GLU A 1 165 ? 11.953 -12.821 -22.335 1.00 90.88 165 GLU A C 1
ATOM 1307 O O . GLU A 1 165 ? 10.730 -12.833 -22.177 1.00 90.88 165 GLU A O 1
ATOM 1312 N N . ARG A 1 166 ? 12.689 -11.771 -21.941 1.00 90.44 166 ARG A N 1
ATOM 1313 C CA . ARG A 1 166 ? 12.102 -10.595 -21.268 1.00 90.44 166 ARG A CA 1
ATOM 1314 C C . ARG A 1 166 ? 11.108 -9.853 -22.162 1.00 90.44 166 ARG A C 1
ATOM 1316 O O . ARG A 1 166 ? 10.026 -9.489 -21.708 1.00 90.44 166 ARG A O 1
ATOM 1323 N N . GLN A 1 167 ? 11.435 -9.645 -23.439 1.00 93.00 167 GLN A N 1
ATOM 1324 C CA . GLN A 1 167 ? 10.521 -9.002 -24.387 1.00 93.00 167 GLN A CA 1
ATOM 1325 C C . GLN A 1 167 ? 9.238 -9.813 -24.597 1.00 93.00 167 GLN A C 1
ATOM 1327 O O . GLN A 1 167 ? 8.164 -9.221 -24.702 1.00 93.00 167 GLN A O 1
ATOM 1332 N N . ALA A 1 168 ? 9.328 -11.145 -24.642 1.00 92.44 168 ALA A N 1
ATOM 1333 C CA . ALA A 1 168 ? 8.163 -12.020 -24.726 1.00 92.44 168 ALA A CA 1
ATOM 1334 C C . ALA A 1 168 ? 7.261 -11.861 -23.492 1.00 92.44 168 ALA A C 1
ATOM 1336 O O . ALA A 1 168 ? 6.063 -11.625 -23.653 1.00 92.44 168 ALA A O 1
ATOM 1337 N N . LEU A 1 169 ? 7.840 -11.856 -22.284 1.00 91.94 169 LEU A N 1
ATOM 1338 C CA . LEU A 1 169 ? 7.098 -11.606 -21.041 1.00 91.94 169 LEU A CA 1
ATOM 1339 C C . LEU A 1 169 ? 6.409 -10.235 -21.042 1.00 91.94 169 LEU A C 1
ATOM 1341 O O . LEU A 1 169 ? 5.246 -10.124 -20.659 1.00 91.94 169 LEU A O 1
ATOM 1345 N N . VAL A 1 170 ? 7.087 -9.181 -21.511 1.00 92.44 170 VAL A N 1
ATOM 1346 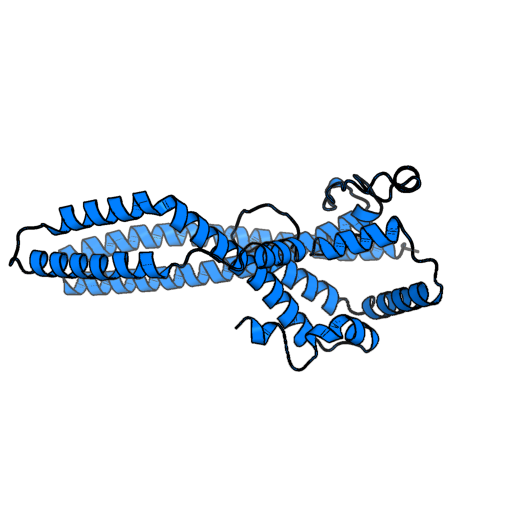C CA . VAL A 1 170 ? 6.486 -7.840 -21.613 1.00 92.44 170 VAL A CA 1
ATOM 1347 C C . VAL A 1 170 ? 5.311 -7.832 -22.593 1.00 92.44 170 VAL A C 1
ATOM 1349 O O . VAL A 1 170 ? 4.265 -7.264 -22.276 1.00 92.44 170 VAL A O 1
ATOM 1352 N N . ARG A 1 171 ? 5.444 -8.476 -23.761 1.00 92.56 171 ARG A N 1
ATOM 1353 C CA . ARG A 1 171 ? 4.360 -8.577 -24.758 1.00 92.56 171 ARG A CA 1
ATOM 1354 C C . ARG A 1 171 ? 3.160 -9.353 -24.220 1.00 92.56 171 ARG A C 1
ATOM 1356 O O . ARG A 1 171 ? 2.030 -8.944 -24.467 1.00 92.56 171 ARG A O 1
ATOM 1363 N N . GLU A 1 172 ? 3.400 -10.417 -23.461 1.00 91.88 172 GLU A N 1
ATOM 1364 C CA . GLU A 1 172 ? 2.357 -11.207 -22.800 1.00 91.88 172 GLU A CA 1
ATOM 1365 C C . GLU A 1 172 ? 1.655 -10.412 -21.691 1.00 91.88 172 GLU A C 1
ATOM 1367 O O . GLU A 1 172 ? 0.430 -10.451 -21.572 1.00 91.88 172 GLU A O 1
ATOM 1372 N N . LEU A 1 173 ? 2.406 -9.626 -20.913 1.00 90.81 173 LEU A N 1
ATOM 1373 C CA . LEU A 1 173 ? 1.851 -8.799 -19.844 1.00 90.81 173 LEU A CA 1
ATOM 1374 C C . LEU A 1 173 ? 1.076 -7.588 -20.364 1.00 90.81 173 LEU A C 1
ATOM 1376 O O . LEU A 1 173 ? 0.155 -7.151 -19.679 1.00 90.81 173 LEU A O 1
ATOM 1380 N N . LEU A 1 174 ? 1.418 -7.031 -21.529 1.00 90.38 174 LEU A N 1
ATOM 1381 C CA . LEU A 1 174 ? 0.845 -5.797 -22.085 1.00 90.38 174 LEU A CA 1
ATOM 1382 C C . LEU A 1 174 ? -0.696 -5.802 -22.243 1.00 90.38 174 LEU A C 1
ATOM 1384 O O . LEU A 1 174 ? -1.320 -4.823 -21.806 1.00 90.38 174 LEU A O 1
ATOM 1388 N N . PRO A 1 175 ? -1.361 -6.858 -22.757 1.00 91.31 175 PRO A N 1
ATOM 1389 C CA . PRO A 1 175 ? -2.826 -6.915 -22.821 1.00 91.31 175 PRO A CA 1
ATOM 1390 C C . PRO A 1 175 ? -3.499 -7.157 -21.458 1.00 91.31 175 PRO A C 1
ATOM 1392 O O . PRO A 1 175 ? -4.672 -6.830 -21.289 1.00 91.31 175 PRO A O 1
ATOM 1395 N N . LEU A 1 176 ? -2.774 -7.656 -20.449 1.00 90.94 176 LEU A N 1
ATOM 1396 C CA . LEU A 1 176 ? -3.323 -8.024 -19.135 1.00 90.94 176 LEU A CA 1
ATOM 1397 C C . LEU A 1 176 ? -3.508 -6.812 -18.204 1.00 90.94 176 LEU A C 1
ATOM 1399 O O . LEU A 1 176 ? -2.996 -6.766 -17.084 1.00 90.94 176 LEU A O 1
ATOM 1403 N N . THR A 1 177 ? -4.253 -5.802 -18.651 1.00 89.12 177 THR A N 1
ATOM 1404 C CA . THR A 1 177 ? -4.524 -4.575 -17.876 1.00 89.12 177 THR A CA 1
ATOM 1405 C C . THR A 1 177 ? -5.140 -4.896 -16.514 1.00 89.12 177 THR A C 1
ATOM 1407 O O . THR A 1 177 ? -4.690 -4.382 -15.492 1.00 89.12 177 THR A O 1
ATOM 1410 N N . GLY A 1 178 ? -6.105 -5.820 -16.479 1.00 89.50 178 GLY A N 1
ATOM 1411 C CA . GLY A 1 178 ? -6.755 -6.269 -15.250 1.00 89.50 178 GLY A CA 1
ATOM 1412 C C . GLY A 1 178 ? -5.796 -6.928 -14.257 1.00 89.50 178 GLY A C 1
ATOM 1413 O O . GLY A 1 178 ? -5.947 -6.716 -13.056 1.00 89.50 178 GLY A O 1
ATOM 1414 N N . PHE A 1 179 ? -4.797 -7.683 -14.730 1.00 89.94 179 PHE A N 1
ATOM 1415 C CA . PHE A 1 179 ? -3.741 -8.233 -13.871 1.00 89.94 179 PHE A CA 1
ATOM 1416 C C . PHE A 1 179 ? -2.926 -7.106 -13.238 1.00 89.94 179 PHE A C 1
ATOM 1418 O O . PHE A 1 179 ? -2.893 -6.992 -12.015 1.00 89.94 179 PHE A O 1
ATOM 1425 N N . ARG A 1 180 ? -2.349 -6.222 -14.064 1.00 89.94 180 ARG A N 1
ATOM 1426 C CA . ARG A 1 180 ? -1.464 -5.137 -13.607 1.00 89.94 180 ARG A CA 1
ATOM 1427 C C . ARG A 1 180 ? -2.168 -4.188 -12.640 1.00 89.94 180 ARG A C 1
ATOM 1429 O O . ARG A 1 180 ? -1.616 -3.833 -11.602 1.00 89.94 180 ARG A O 1
ATOM 1436 N N . THR A 1 181 ? -3.405 -3.800 -12.953 1.00 89.44 181 THR A N 1
ATOM 1437 C CA . THR A 1 181 ? -4.195 -2.915 -12.092 1.00 89.44 181 THR A CA 1
ATOM 1438 C C . THR A 1 181 ? -4.587 -3.598 -10.787 1.00 89.44 181 THR A C 1
ATOM 1440 O O . THR A 1 181 ? -4.504 -2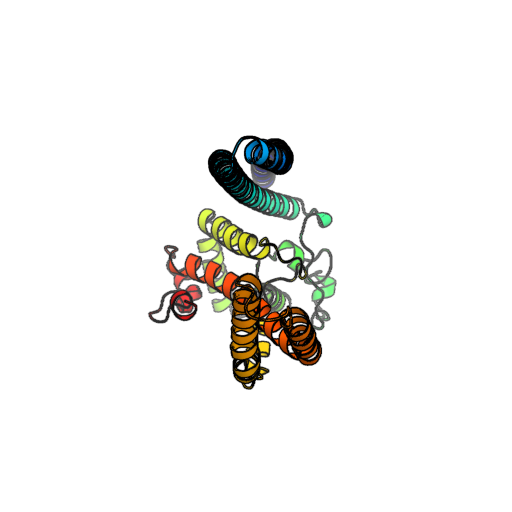.961 -9.740 1.00 89.44 181 THR A O 1
ATOM 1443 N N . ARG A 1 182 ? -5.005 -4.873 -10.806 1.00 91.12 182 ARG A N 1
ATOM 1444 C CA . ARG A 1 182 ? -5.351 -5.588 -9.566 1.00 91.12 182 ARG A CA 1
ATOM 1445 C C . ARG A 1 182 ? -4.128 -5.818 -8.689 1.00 91.12 182 ARG A C 1
ATOM 1447 O O . ARG A 1 182 ? -4.210 -5.503 -7.507 1.00 91.12 182 ARG A O 1
ATOM 1454 N N . LEU A 1 183 ? -3.013 -6.266 -9.267 1.00 90.00 183 LEU A N 1
ATOM 1455 C CA . LEU A 1 183 ? -1.748 -6.433 -8.554 1.00 90.00 183 LEU A CA 1
ATOM 1456 C C . LEU A 1 183 ? -1.352 -5.124 -7.871 1.00 90.00 183 LEU A C 1
ATOM 1458 O O . LEU A 1 183 ? -1.172 -5.088 -6.660 1.00 90.00 183 LEU A O 1
ATOM 1462 N N . GLY A 1 184 ? -1.346 -4.019 -8.623 1.00 89.44 184 GLY A N 1
ATOM 1463 C CA . GLY A 1 184 ? -0.966 -2.737 -8.049 1.00 89.44 184 GLY A CA 1
ATOM 1464 C C . GLY A 1 184 ? -1.937 -2.179 -7.012 1.00 89.44 184 GLY A C 1
ATOM 1465 O O . GLY A 1 184 ? -1.507 -1.503 -6.082 1.00 89.44 184 GLY A O 1
ATOM 1466 N N . ARG A 1 185 ? -3.233 -2.499 -7.115 1.00 89.56 185 ARG A N 1
ATOM 1467 C CA . ARG A 1 185 ? -4.215 -2.170 -6.072 1.00 89.56 185 ARG A CA 1
ATOM 1468 C C . ARG A 1 185 ? -4.001 -2.986 -4.802 1.00 89.56 185 ARG A C 1
ATOM 1470 O O . ARG A 1 185 ? -4.138 -2.421 -3.725 1.00 89.56 185 ARG A O 1
ATOM 1477 N N . VAL A 1 186 ? -3.697 -4.282 -4.917 1.00 89.31 186 VAL A N 1
ATOM 1478 C CA . VAL A 1 186 ? -3.421 -5.155 -3.763 1.00 89.31 186 VAL A CA 1
ATOM 1479 C C . VAL A 1 186 ? -2.188 -4.650 -3.020 1.00 89.31 186 VAL A C 1
ATOM 1481 O O . VAL A 1 186 ? -2.288 -4.372 -1.829 1.00 89.31 186 VAL A O 1
ATOM 1484 N N . SER A 1 187 ? -1.083 -4.417 -3.733 1.00 85.56 187 SER A N 1
ATOM 1485 C CA . SER A 1 187 ? 0.152 -3.887 -3.144 1.00 85.56 187 SER A CA 1
ATOM 1486 C C . SER A 1 187 ? -0.056 -2.504 -2.514 1.00 85.56 187 SER A C 1
ATOM 1488 O O . SER A 1 187 ? 0.321 -2.266 -1.373 1.00 85.56 187 SER A O 1
ATOM 1490 N N . ALA A 1 188 ? -0.743 -1.586 -3.204 1.00 85.00 188 ALA A N 1
ATOM 1491 C CA . ALA A 1 188 ? -1.013 -0.258 -2.652 1.00 85.00 188 ALA A CA 1
ATOM 1492 C C . ALA A 1 188 ? -1.969 -0.273 -1.445 1.00 85.00 188 ALA A C 1
ATOM 1494 O O . ALA A 1 188 ? -1.872 0.613 -0.598 1.00 85.00 188 ALA A O 1
ATOM 1495 N N . ARG A 1 189 ? -2.888 -1.248 -1.359 1.00 83.25 189 ARG A N 1
ATOM 1496 C CA . ARG A 1 189 ? -3.822 -1.365 -0.232 1.00 83.25 189 ARG A CA 1
ATOM 1497 C C . ARG A 1 189 ? -3.088 -1.730 1.047 1.00 83.25 189 ARG A C 1
ATOM 1499 O O . ARG A 1 189 ? -3.357 -1.094 2.063 1.00 83.25 189 ARG A O 1
ATOM 1506 N N . VAL A 1 190 ? -2.159 -2.682 0.989 1.00 76.75 190 VAL A N 1
ATOM 1507 C CA . VAL A 1 190 ? -1.397 -3.060 2.184 1.00 76.75 190 VAL A CA 1
ATOM 1508 C C . VAL A 1 190 ? -0.457 -1.943 2.632 1.00 76.75 190 VAL A C 1
ATOM 1510 O O . VAL A 1 190 ? -0.367 -1.665 3.817 1.00 76.75 190 VAL A O 1
ATOM 1513 N N . ARG A 1 191 ? 0.114 -1.172 1.704 1.00 71.12 191 ARG A N 1
ATOM 1514 C CA . ARG A 1 191 ? 0.884 0.023 2.085 1.00 71.12 191 ARG A CA 1
ATOM 1515 C C . ARG A 1 191 ? 0.034 1.134 2.726 1.00 71.12 191 ARG A C 1
ATOM 1517 O O . ARG A 1 191 ? 0.559 2.010 3.396 1.00 71.12 191 ARG A O 1
ATOM 1524 N N . SER A 1 192 ? -1.279 1.151 2.484 1.00 62.28 192 SER A N 1
ATOM 1525 C CA . SER A 1 192 ? -2.190 2.196 2.988 1.00 62.28 192 SER A CA 1
ATOM 1526 C C . SER A 1 192 ? -2.848 1.879 4.338 1.00 62.28 192 SER A C 1
ATOM 1528 O O . SER A 1 192 ? -3.640 2.687 4.831 1.00 62.28 192 SER A O 1
ATOM 1530 N N . SER A 1 193 ? -2.596 0.704 4.925 1.00 55.19 193 SER A N 1
ATOM 1531 C CA . SER A 1 193 ? -3.144 0.348 6.236 1.00 55.19 193 SER A CA 1
ATOM 1532 C C . SER A 1 193 ? -2.362 1.012 7.372 1.00 55.19 193 SER A C 1
ATOM 1534 O O . SER A 1 193 ? -1.327 0.505 7.770 1.00 55.19 193 SER A O 1
ATOM 1536 N N . ASP A 1 194 ? -2.896 2.139 7.861 1.00 47.50 194 ASP A N 1
ATOM 1537 C CA . ASP A 1 194 ? -2.816 2.754 9.209 1.00 47.50 194 ASP A CA 1
ATOM 1538 C C . ASP A 1 194 ? -1.483 2.830 9.989 1.00 47.50 194 ASP A C 1
ATOM 1540 O O . ASP A 1 194 ? -1.487 3.350 11.105 1.00 47.50 194 ASP A O 1
ATOM 1544 N N . HIS A 1 195 ? -0.336 2.437 9.433 1.00 43.22 195 HIS A N 1
ATOM 1545 C CA . HIS A 1 195 ? 0.969 2.676 10.048 1.00 43.22 195 HIS A CA 1
ATOM 1546 C C . HIS A 1 195 ? 1.759 3.756 9.280 1.00 43.22 195 HIS A C 1
ATOM 1548 O O . HIS A 1 195 ? 2.135 3.537 8.132 1.00 43.22 195 HIS A O 1
ATOM 1554 N N . PRO A 1 196 ? 2.012 4.935 9.894 1.00 34.41 196 PRO A N 1
ATOM 1555 C CA . PRO A 1 196 ? 2.793 6.038 9.318 1.00 34.41 196 PRO A CA 1
ATOM 1556 C C . PRO A 1 196 ? 4.298 5.775 9.170 1.00 34.41 196 PRO A C 1
ATOM 1558 O O . PRO A 1 196 ? 5.037 6.726 8.926 1.00 34.41 196 PRO A O 1
ATOM 1561 N N . TRP A 1 197 ? 4.764 4.540 9.363 1.00 39.62 197 TRP A N 1
ATOM 1562 C CA . TRP A 1 197 ? 6.179 4.207 9.252 1.00 39.62 197 TRP A CA 1
ATOM 1563 C C . TRP A 1 197 ? 6.566 4.215 7.781 1.00 39.62 197 TRP A C 1
ATOM 1565 O O . TRP A 1 197 ? 6.285 3.265 7.061 1.00 39.62 197 TRP A O 1
ATOM 1575 N N . ASP A 1 198 ? 7.110 5.369 7.394 1.00 45.16 198 ASP A N 1
ATOM 1576 C CA . ASP A 1 198 ? 7.958 5.693 6.259 1.00 45.16 198 ASP A CA 1
ATOM 1577 C C . ASP A 1 198 ? 7.540 5.054 4.937 1.00 45.16 198 ASP A C 1
ATOM 1579 O O . ASP A 1 198 ? 7.560 3.844 4.762 1.00 45.16 198 ASP A O 1
ATOM 1583 N N . GLY A 1 199 ? 7.197 5.886 3.952 1.00 53.03 199 GLY A N 1
ATOM 1584 C CA . GLY A 1 199 ? 6.767 5.475 2.610 1.00 53.03 199 GLY A CA 1
ATOM 1585 C C . GLY A 1 199 ? 7.787 4.675 1.779 1.00 53.03 199 GLY A C 1
ATOM 1586 O O . GLY A 1 199 ? 7.699 4.711 0.548 1.00 53.03 199 GLY A O 1
ATOM 1587 N N . HIS A 1 200 ? 8.728 3.981 2.417 1.00 61.34 200 HIS A N 1
ATOM 1588 C CA . HIS A 1 200 ? 9.657 3.041 1.832 1.00 61.34 200 HIS A CA 1
ATOM 1589 C C . HIS A 1 200 ? 8.906 1.881 1.153 1.00 61.34 200 HIS A C 1
ATOM 1591 O O . HIS A 1 200 ? 7.872 1.407 1.636 1.00 61.34 200 HIS A O 1
ATOM 1597 N N . PRO A 1 201 ? 9.383 1.436 -0.018 1.00 68.31 201 PRO A N 1
ATOM 1598 C CA . PRO A 1 201 ? 8.880 0.237 -0.676 1.00 68.31 201 PRO A CA 1
ATOM 1599 C C . PRO A 1 201 ? 9.040 -1.003 0.212 1.00 68.31 201 PRO A C 1
ATOM 1601 O O . PRO A 1 201 ? 9.952 -1.065 1.033 1.00 68.31 201 PRO A O 1
ATOM 1604 N N . TRP A 1 202 ? 8.203 -2.022 0.000 1.00 75.56 202 TRP A N 1
ATOM 1605 C CA . TRP A 1 202 ? 8.384 -3.310 0.671 1.00 75.56 202 TRP A CA 1
ATOM 1606 C C . TRP A 1 202 ? 9.778 -3.864 0.391 1.00 75.56 202 TRP A C 1
ATOM 1608 O O . TRP A 1 202 ? 10.159 -4.035 -0.774 1.00 75.56 202 TRP A O 1
ATOM 1618 N N . ASP A 1 203 ? 10.516 -4.162 1.453 1.00 77.75 203 ASP A N 1
ATOM 1619 C CA . ASP A 1 203 ? 11.875 -4.666 1.368 1.00 77.75 203 ASP A CA 1
ATOM 1620 C C . ASP A 1 203 ? 11.967 -6.075 1.962 1.00 77.75 203 ASP A C 1
ATOM 1622 O O . ASP A 1 203 ? 12.046 -6.274 3.177 1.00 77.75 203 ASP A O 1
ATOM 1626 N N . GLY A 1 204 ? 11.933 -7.068 1.072 1.00 79.06 204 GLY A N 1
ATOM 1627 C CA . GLY A 1 204 ? 12.102 -8.469 1.444 1.00 79.06 204 GLY A CA 1
ATOM 1628 C C . GLY A 1 204 ? 13.493 -8.771 1.999 1.00 79.06 204 GLY A C 1
ATOM 1629 O O . GLY A 1 204 ? 13.615 -9.654 2.841 1.00 79.06 204 GLY A O 1
ATOM 1630 N N . GLU A 1 205 ? 14.519 -8.021 1.591 1.00 81.19 205 GLU A N 1
ATOM 1631 C CA . GLU A 1 205 ? 15.888 -8.206 2.076 1.00 81.19 205 GLU A CA 1
ATOM 1632 C C . GLU A 1 205 ? 15.990 -7.797 3.545 1.00 81.19 205 GLU A C 1
ATOM 1634 O O . GLU A 1 205 ? 16.556 -8.518 4.362 1.00 81.19 205 GLU A O 1
ATOM 1639 N N . ARG A 1 206 ? 15.340 -6.692 3.926 1.00 81.50 206 ARG A N 1
ATOM 1640 C CA . ARG A 1 206 ? 15.229 -6.281 5.330 1.00 81.50 206 ARG A CA 1
ATOM 1641 C C . ARG A 1 206 ? 14.552 -7.346 6.194 1.00 81.50 206 ARG A C 1
ATOM 1643 O O . ARG A 1 206 ? 14.991 -7.570 7.320 1.00 81.50 206 ARG A O 1
ATOM 1650 N N . LEU A 1 207 ? 13.503 -8.000 5.689 1.00 84.25 207 LEU A N 1
ATOM 1651 C CA . LEU A 1 207 ? 12.843 -9.101 6.399 1.00 84.25 207 LEU A CA 1
ATOM 1652 C C . LEU A 1 207 ? 13.770 -10.317 6.537 1.00 84.25 207 LEU A C 1
ATOM 1654 O O . LEU A 1 207 ? 13.845 -10.889 7.621 1.00 84.25 207 LEU A O 1
ATOM 1658 N N . LEU A 1 208 ? 14.489 -10.691 5.475 1.00 85.31 208 LEU A N 1
ATOM 1659 C CA . LEU A 1 208 ? 15.457 -11.792 5.509 1.00 85.31 208 LEU A CA 1
ATOM 1660 C C . LEU A 1 208 ? 16.600 -11.504 6.488 1.00 85.31 208 LEU A C 1
ATOM 1662 O O . LEU A 1 208 ? 16.851 -12.311 7.377 1.00 85.31 208 LEU A O 1
ATOM 1666 N N . GLN A 1 209 ? 17.204 -10.318 6.422 1.00 84.56 209 GLN A N 1
ATOM 1667 C CA . GLN A 1 209 ? 18.234 -9.892 7.371 1.00 84.56 209 GLN A CA 1
ATOM 1668 C C . GLN A 1 209 ? 17.713 -9.843 8.808 1.00 84.56 209 GLN A C 1
ATOM 1670 O O . GLN A 1 209 ? 18.440 -10.175 9.743 1.00 84.56 209 GLN A O 1
ATOM 1675 N N . TRP A 1 210 ? 16.462 -9.418 9.016 1.00 84.06 210 TRP A N 1
ATOM 1676 C CA . TRP A 1 210 ? 15.848 -9.454 10.341 1.00 84.06 210 TRP A CA 1
ATOM 1677 C C . TRP A 1 210 ? 15.709 -10.899 10.835 1.00 84.06 210 TRP A C 1
ATOM 1679 O O . TRP A 1 210 ? 16.121 -11.176 11.960 1.00 84.06 210 TRP A O 1
ATOM 1689 N N . LEU A 1 211 ? 15.221 -11.818 9.991 1.00 84.12 211 LEU A N 1
ATOM 1690 C CA . LEU A 1 211 ? 15.088 -13.244 10.312 1.00 84.12 211 LEU A CA 1
ATOM 1691 C C . LEU A 1 211 ? 16.438 -13.894 10.621 1.00 84.12 211 LEU A C 1
ATOM 1693 O O . LEU A 1 211 ? 16.521 -14.697 11.542 1.00 84.12 211 LEU A O 1
ATOM 1697 N N . GLU A 1 212 ? 17.492 -13.544 9.887 1.00 85.06 212 GLU A N 1
ATOM 1698 C CA . GLU A 1 212 ? 18.854 -14.033 10.125 1.00 85.06 212 GLU A CA 1
ATOM 1699 C C . GLU A 1 212 ? 19.434 -13.506 11.441 1.00 85.06 212 GLU A C 1
ATOM 1701 O O . GLU A 1 212 ? 20.039 -14.264 12.197 1.00 85.06 212 GLU A O 1
ATOM 1706 N N . ARG A 1 213 ? 19.211 -12.225 11.757 1.00 79.62 213 ARG A N 1
ATOM 1707 C CA . ARG A 1 213 ? 19.706 -11.603 12.997 1.00 79.62 213 ARG A CA 1
ATOM 1708 C C . ARG A 1 213 ? 18.937 -12.044 14.248 1.00 79.62 213 ARG A C 1
ATOM 1710 O O . ARG A 1 213 ? 19.531 -12.093 15.320 1.00 79.62 213 ARG A O 1
ATOM 1717 N N . HIS A 1 214 ? 17.646 -12.371 14.136 1.00 70.94 214 HIS A N 1
ATOM 1718 C CA . HIS A 1 214 ? 16.751 -12.599 15.286 1.00 70.94 214 HIS A CA 1
ATOM 1719 C C . HIS A 1 214 ? 16.388 -14.073 15.533 1.00 70.94 214 HIS A C 1
ATOM 1721 O O . HIS A 1 214 ? 15.399 -14.363 16.207 1.00 70.94 214 HIS A O 1
ATOM 1727 N N . GLN A 1 215 ? 17.211 -15.028 15.085 1.00 60.59 215 GLN A N 1
ATOM 1728 C CA . GLN A 1 215 ? 16.989 -16.463 15.351 1.00 60.59 215 GLN A CA 1
ATOM 1729 C C . GLN A 1 215 ? 17.076 -16.853 16.847 1.00 60.59 215 GLN A C 1
ATOM 1731 O O . GLN A 1 215 ? 16.722 -17.974 17.205 1.00 60.59 215 GLN A O 1
ATOM 1736 N N . GLY A 1 216 ? 17.502 -15.941 17.733 1.00 57.59 216 GLY A N 1
ATOM 1737 C CA . GLY A 1 216 ? 17.689 -16.173 19.174 1.00 57.59 216 GLY A CA 1
ATOM 1738 C C . GLY A 1 216 ? 16.984 -15.171 20.097 1.00 57.59 216 GLY A C 1
ATOM 1739 O O . GLY A 1 216 ? 17.531 -14.836 21.145 1.00 57.59 216 GLY A O 1
ATOM 1740 N N . GLY A 1 217 ? 15.817 -14.645 19.705 1.00 60.16 217 GLY A N 1
ATOM 1741 C CA . GLY A 1 217 ? 15.098 -13.611 20.463 1.00 60.16 217 GLY A CA 1
ATOM 1742 C C . GLY A 1 217 ? 14.767 -13.983 21.918 1.00 60.16 217 GLY A C 1
ATOM 1743 O O . GLY A 1 217 ? 14.510 -15.144 22.254 1.00 60.16 217 GLY A O 1
ATOM 1744 N N . SER A 1 218 ? 14.742 -12.972 22.792 1.00 61.28 218 SER A N 1
ATOM 1745 C CA . SER A 1 218 ? 14.339 -13.113 24.192 1.00 61.28 218 SER A CA 1
ATOM 1746 C C . SER A 1 218 ? 12.899 -13.630 24.278 1.00 61.28 218 SER A C 1
ATOM 1748 O O . SER A 1 218 ? 11.966 -13.117 23.664 1.00 61.28 218 SER A O 1
ATOM 1750 N N . SER A 1 219 ? 12.705 -14.717 25.022 1.00 66.62 219 SER A N 1
ATOM 1751 C CA . SER A 1 219 ? 11.386 -15.329 25.153 1.00 66.62 219 SER A CA 1
ATOM 1752 C C . SER A 1 219 ? 10.452 -14.406 25.941 1.00 66.62 219 SER A C 1
ATOM 1754 O O . SER A 1 219 ? 10.822 -13.935 27.010 1.00 66.62 219 SER A O 1
ATOM 1756 N N . LEU A 1 220 ? 9.210 -14.216 25.480 1.00 68.69 220 LEU A N 1
ATOM 1757 C CA . LEU A 1 220 ? 8.140 -13.568 26.263 1.00 68.69 220 LEU A CA 1
ATOM 1758 C C . LEU A 1 220 ? 7.680 -14.418 27.457 1.00 68.69 220 LEU A C 1
ATOM 1760 O O . LEU A 1 220 ? 6.959 -13.936 28.330 1.00 68.69 220 LEU A O 1
ATOM 1764 N N . ARG A 1 221 ? 8.074 -15.697 27.503 1.00 76.31 221 ARG A N 1
ATOM 1765 C CA . ARG A 1 221 ? 7.628 -16.650 28.525 1.00 76.31 221 ARG A CA 1
ATOM 1766 C C . ARG A 1 221 ? 7.899 -16.170 29.958 1.00 76.31 221 ARG A C 1
ATOM 1768 O O . ARG A 1 221 ? 6.954 -16.217 30.734 1.00 76.31 221 ARG A O 1
ATOM 1775 N N . PRO A 1 222 ? 9.093 -15.676 30.340 1.00 76.62 222 PRO A N 1
ATOM 1776 C CA . PRO A 1 222 ? 9.357 -15.225 31.707 1.00 76.62 222 PRO A CA 1
ATOM 1777 C C . PRO A 1 222 ? 8.466 -14.044 32.095 1.00 76.62 222 PRO A C 1
ATOM 1779 O O . PRO A 1 222 ? 7.916 -14.022 33.192 1.00 76.62 222 PRO A O 1
ATOM 1782 N N . ALA A 1 223 ? 8.257 -13.105 31.166 1.00 76.06 223 ALA A N 1
ATOM 1783 C CA . ALA A 1 223 ? 7.391 -11.960 31.399 1.00 76.06 223 ALA A CA 1
ATOM 1784 C C . ALA A 1 223 ? 5.937 -12.392 31.619 1.00 76.06 223 ALA A C 1
ATOM 1786 O O . ALA A 1 223 ? 5.302 -11.949 32.571 1.00 76.06 223 ALA A O 1
ATOM 1787 N N . LEU A 1 224 ? 5.433 -13.314 30.794 1.00 80.50 224 LEU A N 1
ATOM 1788 C CA . LEU A 1 224 ? 4.092 -13.878 30.944 1.00 80.50 224 LEU A CA 1
ATOM 1789 C C . LEU A 1 224 ? 3.935 -14.665 32.251 1.00 80.50 224 LEU A C 1
ATOM 1791 O O . LEU A 1 224 ? 2.939 -14.479 32.943 1.00 80.50 224 LEU A O 1
ATOM 1795 N N . TRP A 1 225 ? 4.918 -15.490 32.623 1.00 83.62 225 TRP A N 1
ATOM 1796 C CA . TRP A 1 225 ? 4.888 -16.261 33.871 1.00 83.62 225 TRP A CA 1
ATOM 1797 C C . TRP A 1 225 ? 4.900 -15.382 35.124 1.00 83.62 225 TRP A C 1
ATOM 1799 O O . TRP A 1 225 ? 4.361 -15.798 36.142 1.00 83.62 225 TRP A O 1
ATOM 1809 N N . VAL A 1 226 ? 5.466 -14.174 35.061 1.00 82.06 226 VAL A N 1
ATOM 1810 C CA . VAL A 1 226 ? 5.476 -13.229 36.189 1.00 82.06 226 VAL A CA 1
ATOM 1811 C C . VAL A 1 226 ? 4.254 -12.309 36.173 1.00 82.06 226 VAL A C 1
ATOM 1813 O O . VAL A 1 226 ? 3.607 -12.135 37.203 1.00 82.06 226 VAL A O 1
ATOM 1816 N N . LEU A 1 227 ? 3.887 -11.748 35.019 1.00 83.12 227 LEU A N 1
ATOM 1817 C CA . LEU A 1 227 ? 2.785 -10.785 34.908 1.00 83.12 227 LEU A CA 1
ATOM 1818 C C . LEU A 1 227 ? 1.404 -11.449 35.005 1.00 83.12 227 LEU A C 1
ATOM 1820 O O . LEU A 1 227 ? 0.492 -10.848 35.568 1.00 83.12 227 LEU A O 1
ATOM 1824 N N . PHE A 1 228 ? 1.224 -12.673 34.492 1.00 86.94 228 PHE A N 1
ATOM 1825 C CA . PHE A 1 228 ? -0.089 -13.330 34.463 1.00 86.94 228 PHE A CA 1
ATOM 1826 C C . PHE A 1 228 ? -0.626 -13.689 35.861 1.00 86.94 228 PHE A C 1
ATOM 1828 O O . PHE A 1 228 ? -1.750 -13.284 36.173 1.00 86.94 228 PHE A O 1
ATOM 1835 N N . PRO A 1 229 ? 0.138 -14.360 36.751 1.00 88.12 229 PRO A N 1
ATOM 1836 C CA . PRO A 1 229 ? -0.324 -14.620 38.116 1.00 88.12 229 PRO A CA 1
ATOM 1837 C C . PRO A 1 229 ? -0.559 -13.322 38.887 1.00 88.12 229 PRO A C 1
ATOM 1839 O O . PRO A 1 229 ? -1.498 -13.222 39.671 1.00 88.12 229 PRO A O 1
ATOM 1842 N N . PHE A 1 230 ? 0.266 -12.307 38.628 1.00 83.62 230 PHE A N 1
ATOM 1843 C CA . PHE A 1 230 ? 0.168 -11.008 39.279 1.00 83.62 230 PHE A CA 1
ATOM 1844 C C . PHE A 1 230 ? -1.087 -10.227 38.859 1.00 83.62 230 PHE A C 1
ATOM 1846 O O . PHE A 1 230 ? -1.721 -9.563 39.684 1.00 83.62 230 PHE A O 1
ATOM 1853 N N . ALA A 1 231 ? -1.486 -10.339 37.590 1.00 85.75 231 ALA A N 1
ATOM 1854 C CA . ALA A 1 231 ? -2.748 -9.806 37.093 1.00 85.75 231 ALA A CA 1
ATOM 1855 C C . ALA A 1 231 ? -3.945 -10.547 37.708 1.00 85.75 231 ALA A C 1
ATOM 1857 O O . ALA A 1 231 ? -4.881 -9.904 38.181 1.00 85.75 231 ALA A O 1
ATOM 1858 N N . LEU A 1 232 ? -3.896 -11.883 37.773 1.00 89.56 232 LEU A N 1
ATOM 1859 C CA . LEU A 1 232 ? -4.955 -12.690 38.386 1.00 89.56 232 LEU A CA 1
ATOM 1860 C C . LEU A 1 232 ? -5.129 -12.365 39.878 1.00 89.56 232 LEU A C 1
ATOM 1862 O O . LEU A 1 232 ? -6.253 -12.193 40.347 1.00 89.56 232 LEU A O 1
ATOM 1866 N N . LEU A 1 233 ? -4.018 -12.206 40.602 1.00 87.44 233 LEU A N 1
ATOM 1867 C CA . LEU A 1 233 ? -4.012 -11.799 42.006 1.00 87.44 233 LEU A CA 1
ATOM 1868 C C . LEU A 1 233 ? -4.643 -10.412 42.195 1.00 87.44 233 LEU A C 1
ATOM 1870 O O . LEU A 1 233 ? -5.450 -10.224 43.103 1.00 87.44 233 LEU A O 1
ATOM 1874 N N . ASN A 1 234 ? -4.333 -9.453 41.318 1.00 86.06 234 ASN A N 1
ATOM 1875 C CA . ASN A 1 234 ? -4.951 -8.125 41.351 1.00 86.06 234 ASN A CA 1
ATOM 1876 C C . ASN A 1 234 ? -6.462 -8.175 41.089 1.00 86.06 234 ASN A C 1
ATOM 1878 O O . ASN A 1 234 ? -7.223 -7.513 41.793 1.00 86.06 234 ASN A O 1
ATOM 1882 N N . VAL A 1 235 ? -6.912 -8.981 40.121 1.00 87.38 235 VAL A N 1
ATOM 1883 C CA . VAL A 1 235 ? -8.347 -9.176 39.849 1.00 87.38 235 VAL A CA 1
ATOM 1884 C C . VAL A 1 235 ? -9.047 -9.788 41.063 1.00 87.38 235 VAL A C 1
ATOM 1886 O O . VAL A 1 235 ? -10.109 -9.317 41.462 1.00 87.38 235 VAL A O 1
ATOM 1889 N N . MET A 1 236 ? -8.439 -10.790 41.698 1.00 87.25 236 MET A N 1
ATOM 1890 C CA . MET A 1 236 ? -8.984 -11.413 42.904 1.00 87.25 236 MET A CA 1
ATOM 1891 C C . MET A 1 236 ? -9.084 -10.418 44.071 1.00 87.25 236 MET A C 1
ATOM 1893 O O . MET A 1 236 ? -10.130 -10.337 44.715 1.00 87.25 236 MET A O 1
ATOM 1897 N N . LEU A 1 237 ? -8.040 -9.615 44.311 1.00 82.88 237 LEU A N 1
ATOM 1898 C CA . LEU A 1 237 ? -8.044 -8.558 45.331 1.00 82.88 237 LEU A CA 1
ATOM 1899 C C . LEU A 1 237 ? -9.113 -7.492 45.057 1.00 82.88 237 LEU A C 1
ATOM 1901 O O . LEU A 1 237 ? -9.759 -7.021 45.991 1.00 82.88 237 LEU A O 1
ATOM 1905 N N . PHE A 1 238 ? -9.332 -7.136 43.790 1.00 82.62 238 PHE A N 1
ATOM 1906 C CA . PHE A 1 238 ? -10.386 -6.206 43.390 1.00 82.62 238 PHE A CA 1
ATOM 1907 C C . PHE A 1 238 ? -11.785 -6.763 43.694 1.00 82.62 238 PHE A C 1
ATOM 1909 O O . PHE A 1 238 ? -12.610 -6.067 44.285 1.00 82.62 238 PHE A O 1
ATOM 1916 N N . VAL A 1 239 ? -12.041 -8.031 43.353 1.00 86.06 239 VAL A N 1
ATOM 1917 C CA . VAL A 1 239 ? -13.326 -8.694 43.628 1.00 86.06 239 VAL A CA 1
ATOM 1918 C C . VAL A 1 239 ? -13.586 -8.804 45.134 1.00 86.06 239 VAL A C 1
ATOM 1920 O O . VAL A 1 239 ? -14.686 -8.485 45.582 1.00 86.06 239 VAL A O 1
ATOM 1923 N N . LEU A 1 240 ? -12.581 -9.182 45.935 1.00 85.44 240 LEU A N 1
ATOM 1924 C CA . LEU A 1 240 ? -12.716 -9.260 47.398 1.00 85.44 240 LEU A CA 1
ATOM 1925 C C . LEU A 1 240 ? -12.941 -7.888 48.052 1.00 85.44 240 LEU A C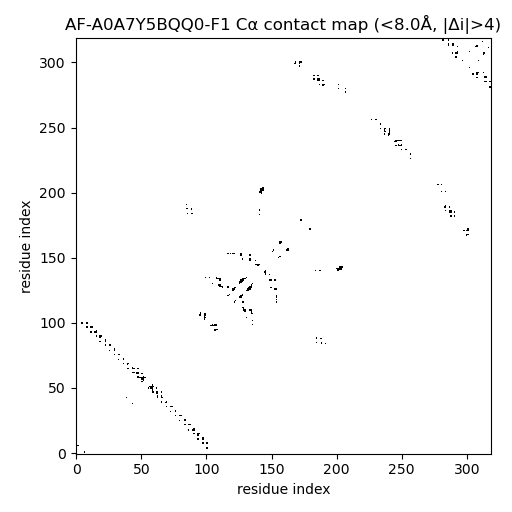 1
ATOM 1927 O O . LEU A 1 240 ? -13.694 -7.797 49.024 1.00 85.44 240 LEU A O 1
ATOM 1931 N N . ALA A 1 241 ? -12.320 -6.830 47.525 1.00 81.44 241 ALA A N 1
ATOM 1932 C CA . ALA A 1 241 ? -12.543 -5.465 47.997 1.00 81.44 241 ALA A CA 1
ATOM 1933 C C . ALA A 1 241 ? -13.963 -4.975 47.666 1.00 81.44 241 ALA A C 1
ATOM 1935 O O . ALA A 1 241 ? -14.614 -4.369 48.513 1.00 81.44 241 ALA A O 1
ATOM 1936 N N . MET A 1 242 ? -14.481 -5.287 46.471 1.00 79.06 242 MET A N 1
ATOM 1937 C CA . MET A 1 242 ? -15.873 -4.985 46.102 1.00 79.06 242 MET A CA 1
ATOM 1938 C C . MET A 1 242 ? -16.892 -5.778 46.932 1.00 79.06 242 MET A C 1
ATOM 1940 O O . MET A 1 242 ? -17.983 -5.282 47.194 1.00 79.06 242 MET A O 1
ATOM 1944 N N . ALA A 1 243 ? -16.530 -6.981 47.385 1.00 84.38 243 ALA A N 1
ATOM 1945 C CA . ALA A 1 243 ? -17.336 -7.781 48.306 1.00 84.38 243 ALA A CA 1
ATOM 1946 C C . ALA A 1 243 ? -17.262 -7.304 49.775 1.00 84.38 243 ALA A C 1
ATOM 1948 O O . ALA A 1 243 ? -17.954 -7.859 50.623 1.00 84.38 243 ALA A O 1
ATOM 1949 N N . GLY A 1 244 ? -16.429 -6.301 50.092 1.00 81.81 244 GLY A N 1
ATOM 1950 C CA . GLY A 1 244 ? -16.299 -5.728 51.439 1.00 81.81 244 GLY A CA 1
ATOM 1951 C C . GLY A 1 244 ? -15.509 -6.581 52.440 1.00 81.81 244 GLY A C 1
ATOM 1952 O O . GLY A 1 244 ? -15.535 -6.293 53.632 1.00 81.81 244 GLY A O 1
ATOM 1953 N N . ILE A 1 245 ? -14.812 -7.624 51.977 1.00 82.56 245 ILE A N 1
ATOM 1954 C CA . ILE A 1 245 ? -14.096 -8.586 52.836 1.00 82.56 245 ILE A CA 1
ATOM 1955 C C . ILE A 1 245 ? -12.707 -8.055 53.234 1.00 82.56 245 ILE A C 1
ATOM 1957 O O . ILE A 1 245 ? -12.220 -8.344 54.325 1.00 82.56 245 ILE A O 1
ATOM 1961 N N . LEU A 1 246 ? -12.060 -7.279 52.356 1.00 79.19 246 LEU A N 1
ATOM 1962 C CA . LEU A 1 246 ? -10.714 -6.736 52.557 1.00 79.19 246 LEU A CA 1
ATOM 1963 C C . LEU A 1 246 ? -10.660 -5.221 52.288 1.00 79.19 246 LEU A C 1
ATOM 1965 O O . LEU A 1 246 ? -11.355 -4.737 51.391 1.00 79.19 246 LEU A O 1
ATOM 1969 N N . PRO A 1 247 ? -9.783 -4.474 52.991 1.00 77.06 247 PRO A N 1
ATOM 1970 C CA . PRO A 1 247 ? -9.398 -3.114 52.610 1.00 77.06 247 PRO A CA 1
ATOM 1971 C C . PRO A 1 247 ? -8.865 -3.050 51.162 1.00 77.06 247 PRO A C 1
ATOM 1973 O O . PRO A 1 247 ? -8.394 -4.065 50.641 1.00 77.06 247 PRO A O 1
ATOM 1976 N N . PRO A 1 248 ? -8.883 -1.876 50.498 1.00 78.06 248 PRO A N 1
ATOM 1977 C CA . PRO A 1 248 ? -8.543 -1.718 49.077 1.00 78.06 248 PRO A CA 1
ATOM 1978 C C . PRO A 1 248 ? -7.032 -1.830 48.764 1.00 78.06 248 PRO A C 1
ATOM 1980 O O . PRO A 1 248 ? -6.429 -0.958 48.141 1.00 78.06 248 PRO A O 1
ATOM 1983 N N . PHE A 1 249 ? -6.409 -2.952 49.133 1.00 81.19 249 PHE A N 1
ATOM 1984 C CA . PHE A 1 249 ? -5.004 -3.274 48.852 1.00 81.19 249 PHE A CA 1
ATOM 1985 C C . PHE A 1 249 ? -4.692 -3.446 47.357 1.00 81.19 249 PHE A C 1
ATOM 1987 O O . PHE A 1 249 ? -3.528 -3.384 46.958 1.00 81.19 249 PHE A O 1
ATOM 1994 N N . TRP A 1 250 ? -5.719 -3.602 46.514 1.00 77.25 250 TRP A N 1
ATOM 1995 C CA . TRP A 1 250 ? -5.581 -3.655 45.057 1.00 77.25 250 TRP A CA 1
ATOM 1996 C C . TRP A 1 250 ? -4.861 -2.418 44.493 1.00 77.25 250 TRP A C 1
ATOM 1998 O O . TRP A 1 250 ? -4.143 -2.533 43.507 1.00 77.25 250 TRP A O 1
ATOM 2008 N N . MET A 1 251 ? -4.960 -1.251 45.144 1.00 79.25 251 MET A N 1
ATOM 2009 C CA . MET A 1 251 ? -4.252 -0.037 44.714 1.00 79.25 251 MET A CA 1
ATOM 2010 C C . MET A 1 251 ? -2.722 -0.195 44.791 1.00 79.25 251 MET A C 1
ATOM 2012 O O . MET A 1 251 ? -2.011 0.211 43.872 1.00 79.25 251 MET A O 1
ATOM 2016 N N . GLY A 1 252 ? -2.212 -0.839 45.847 1.00 83.06 252 GLY A N 1
ATOM 2017 C CA . GLY A 1 252 ? -0.785 -1.157 45.984 1.00 83.06 252 GLY A CA 1
ATOM 2018 C C . GLY A 1 252 ? -0.335 -2.244 45.004 1.00 83.06 252 GLY A C 1
ATOM 2019 O O . GLY A 1 252 ? 0.744 -2.147 44.421 1.00 83.06 252 GLY A O 1
ATOM 2020 N N . GLY A 1 253 ? -1.199 -3.234 44.756 1.00 80.94 253 GLY A N 1
ATOM 2021 C CA . GLY A 1 253 ? -0.979 -4.263 43.737 1.00 80.94 253 GLY A CA 1
ATOM 2022 C C . GLY A 1 253 ? -0.864 -3.678 42.327 1.00 80.94 253 GLY A C 1
ATOM 2023 O O . GLY A 1 253 ? 0.036 -4.058 41.580 1.00 80.94 253 GLY A O 1
ATOM 2024 N N . VAL A 1 254 ? -1.703 -2.702 41.979 1.00 81.69 254 VAL A N 1
ATOM 2025 C CA . VAL A 1 254 ? -1.623 -1.989 40.697 1.00 81.69 254 VAL A CA 1
ATOM 2026 C C . VAL A 1 254 ? -0.340 -1.160 40.607 1.00 81.69 254 VAL A C 1
ATOM 2028 O O . VAL A 1 254 ? 0.324 -1.196 39.573 1.00 81.69 254 VAL A O 1
ATOM 2031 N N . ALA A 1 255 ? 0.057 -0.461 41.674 1.00 84.31 255 ALA A N 1
ATOM 2032 C CA . ALA A 1 255 ? 1.305 0.306 41.686 1.00 84.31 255 ALA A CA 1
ATOM 2033 C C . ALA A 1 255 ? 2.539 -0.591 41.462 1.00 84.31 255 ALA A C 1
ATOM 2035 O O . ALA A 1 255 ? 3.401 -0.264 40.645 1.00 84.31 255 ALA A O 1
ATOM 2036 N N . LEU A 1 256 ? 2.591 -1.755 42.118 1.00 84.31 256 LEU A N 1
ATOM 2037 C CA . LEU A 1 256 ? 3.676 -2.725 41.947 1.00 84.31 256 LEU A CA 1
ATOM 2038 C C . LEU A 1 256 ? 3.655 -3.376 40.553 1.00 84.31 256 LEU A C 1
ATOM 2040 O O . LEU A 1 256 ? 4.706 -3.530 39.934 1.00 84.31 256 LEU A O 1
ATOM 2044 N N . TYR A 1 257 ? 2.468 -3.683 40.018 1.00 82.38 257 TYR A N 1
ATOM 2045 C CA . TYR A 1 257 ? 2.309 -4.175 38.645 1.00 82.38 257 TYR A CA 1
ATOM 2046 C C . TYR A 1 257 ? 2.847 -3.168 37.624 1.00 82.38 257 TYR A C 1
ATOM 2048 O O . TYR A 1 257 ? 3.609 -3.536 36.731 1.00 82.38 257 TYR A O 1
ATOM 2056 N N . LEU A 1 258 ? 2.493 -1.889 37.780 1.00 83.75 258 LEU A N 1
ATOM 2057 C CA . LEU A 1 258 ? 2.990 -0.817 36.922 1.00 83.75 258 LEU A CA 1
ATOM 2058 C C . LEU A 1 258 ? 4.505 -0.659 37.054 1.00 83.75 258 LEU A C 1
ATOM 2060 O O . LEU A 1 258 ? 5.173 -0.492 36.041 1.00 83.75 258 LEU A O 1
ATOM 2064 N N . MET A 1 259 ? 5.067 -0.771 38.258 1.00 84.88 259 MET A N 1
ATOM 2065 C CA . MET A 1 259 ? 6.515 -0.698 38.473 1.00 84.88 259 MET A CA 1
ATOM 2066 C C . MET A 1 259 ? 7.271 -1.820 37.744 1.00 84.88 259 MET A C 1
ATOM 2068 O O . MET A 1 259 ? 8.262 -1.544 37.070 1.00 84.88 259 MET A O 1
ATOM 2072 N N . VAL A 1 260 ? 6.782 -3.064 37.821 1.00 83.56 260 VAL A N 1
ATOM 2073 C CA . VAL A 1 260 ? 7.348 -4.212 37.083 1.00 83.56 260 VAL A CA 1
ATOM 2074 C C . VAL A 1 260 ? 7.164 -4.045 35.573 1.00 83.56 260 VAL A C 1
ATOM 2076 O O . VAL A 1 260 ? 8.075 -4.310 34.793 1.00 83.56 260 VAL A O 1
ATOM 2079 N N . TYR A 1 261 ? 6.004 -3.553 35.139 1.00 83.00 261 TYR A N 1
ATOM 2080 C CA . TYR A 1 261 ? 5.753 -3.257 33.731 1.00 83.00 261 TYR A CA 1
ATOM 2081 C C . TYR A 1 261 ? 6.705 -2.177 33.192 1.00 83.00 261 TYR A C 1
ATOM 2083 O O . TYR A 1 261 ? 7.264 -2.340 32.109 1.00 83.00 261 TYR A O 1
ATOM 2091 N N . PHE A 1 262 ? 6.925 -1.094 33.946 1.00 84.25 262 PHE A N 1
ATOM 2092 C CA . PHE A 1 262 ? 7.823 -0.005 33.560 1.00 84.25 262 PHE A CA 1
ATOM 2093 C C . PHE A 1 262 ? 9.294 -0.427 33.559 1.00 84.25 262 PHE A C 1
ATOM 2095 O O . PHE A 1 262 ? 10.026 -0.020 32.657 1.00 84.25 262 PHE A O 1
ATOM 2102 N N . SER A 1 263 ? 9.731 -1.261 34.509 1.00 82.06 263 SER A N 1
ATOM 2103 C CA . SER A 1 263 ? 11.110 -1.769 34.534 1.00 82.06 263 SER A CA 1
ATOM 2104 C C . SER A 1 263 ? 11.406 -2.713 33.365 1.00 82.06 263 SER A C 1
ATOM 2106 O O . SER A 1 263 ? 12.528 -2.734 32.864 1.00 82.06 263 SER A O 1
ATOM 2108 N N . TRP A 1 264 ? 10.398 -3.442 32.877 1.00 80.19 264 TRP A N 1
ATOM 2109 C CA . TRP A 1 264 ? 10.496 -4.317 31.703 1.00 80.19 264 TRP A CA 1
ATOM 2110 C C . TRP A 1 264 ? 10.023 -3.666 30.400 1.00 80.19 264 TRP A C 1
ATOM 2112 O O . TRP A 1 264 ? 9.968 -4.317 29.355 1.00 80.19 264 TRP A O 1
ATOM 2122 N N . GLN A 1 265 ? 9.698 -2.374 30.432 1.00 77.75 265 GLN A N 1
ATOM 2123 C CA . GLN A 1 265 ? 9.099 -1.676 29.301 1.00 77.75 265 GLN A CA 1
ATOM 2124 C C . GLN A 1 265 ? 10.021 -1.630 28.079 1.00 77.75 265 GLN A C 1
ATOM 2126 O O . GLN A 1 265 ? 9.515 -1.688 26.964 1.00 77.75 265 GLN A O 1
ATOM 2131 N N . SER A 1 266 ? 11.340 -1.516 28.256 1.00 71.81 266 SER A N 1
ATOM 2132 C CA . SER A 1 266 ? 12.294 -1.529 27.137 1.00 71.81 266 SER A CA 1
ATOM 2133 C C . SER A 1 266 ? 12.243 -2.863 26.393 1.00 71.81 266 SER A C 1
ATOM 2135 O O . SER A 1 266 ? 11.922 -2.888 25.211 1.00 71.81 266 SER A O 1
ATOM 2137 N N . SER A 1 267 ? 12.412 -3.977 27.110 1.00 74.31 267 SER A N 1
ATOM 2138 C CA . SER A 1 267 ? 12.363 -5.321 26.525 1.00 74.31 267 SER A CA 1
ATOM 2139 C C . SER A 1 267 ? 10.999 -5.660 25.918 1.00 74.31 267 SER A C 1
ATOM 2141 O O . SER A 1 267 ? 10.932 -6.291 24.868 1.00 74.31 267 SER A O 1
ATOM 2143 N N . LEU A 1 268 ? 9.897 -5.233 26.547 1.00 71.62 268 LEU A N 1
ATOM 2144 C CA . LEU A 1 268 ? 8.556 -5.437 25.995 1.00 71.62 268 LEU A CA 1
ATOM 2145 C C . LEU A 1 268 ? 8.323 -4.587 24.738 1.00 71.62 268 LEU A C 1
ATOM 2147 O O . LEU A 1 268 ? 7.726 -5.083 23.786 1.00 71.62 268 LEU A O 1
ATOM 2151 N N . ARG A 1 269 ? 8.787 -3.330 24.707 1.00 72.25 269 ARG A N 1
ATOM 2152 C CA . ARG A 1 269 ? 8.656 -2.452 23.531 1.00 72.25 269 ARG A CA 1
ATOM 2153 C C . ARG A 1 269 ? 9.400 -3.002 22.323 1.00 72.25 269 ARG A C 1
ATOM 2155 O O . ARG A 1 269 ? 8.826 -2.960 21.240 1.00 72.25 269 ARG A O 1
ATOM 2162 N N . ASP A 1 270 ? 10.600 -3.541 22.512 1.00 74.19 270 ASP A N 1
ATOM 2163 C CA . ASP A 1 270 ? 11.375 -4.144 21.423 1.00 74.19 270 ASP A CA 1
ATOM 2164 C C . ASP A 1 270 ? 10.629 -5.350 20.833 1.00 74.19 270 ASP A C 1
ATOM 2166 O O . ASP A 1 270 ? 10.399 -5.408 19.629 1.00 74.19 270 ASP A O 1
ATOM 2170 N N . LEU A 1 271 ? 10.100 -6.234 21.688 1.00 76.25 271 LEU A N 1
ATOM 2171 C CA . LEU A 1 271 ? 9.318 -7.401 21.261 1.00 76.25 271 LEU A CA 1
ATOM 2172 C C . LEU A 1 271 ? 8.004 -7.022 20.564 1.00 76.25 271 LEU A C 1
ATOM 2174 O O . LEU A 1 271 ? 7.622 -7.647 19.573 1.00 76.25 271 LEU A O 1
ATOM 2178 N N . PHE A 1 272 ? 7.294 -6.003 21.057 1.00 76.62 272 PHE A N 1
ATOM 2179 C CA . PHE A 1 272 ? 6.099 -5.489 20.381 1.00 76.62 272 PHE A CA 1
ATOM 2180 C C . PHE A 1 272 ? 6.444 -4.816 19.049 1.00 76.62 272 PHE A C 1
ATOM 2182 O O . PHE A 1 272 ? 5.679 -4.958 18.095 1.00 76.62 272 PHE A O 1
ATOM 2189 N N . GLY A 1 273 ? 7.576 -4.112 18.977 1.00 75.19 273 GLY A N 1
ATOM 2190 C CA . GLY A 1 273 ? 8.097 -3.512 17.752 1.00 75.19 273 GLY A CA 1
ATOM 2191 C C . GLY A 1 273 ? 8.434 -4.568 16.702 1.00 75.19 273 GLY A C 1
ATOM 2192 O O . GLY A 1 273 ? 7.963 -4.473 15.572 1.00 75.19 273 GLY A O 1
ATOM 2193 N N . ASP A 1 274 ? 9.150 -5.617 17.100 1.00 78.44 274 ASP A N 1
ATOM 2194 C CA . ASP A 1 274 ? 9.495 -6.767 16.262 1.00 78.44 274 ASP A CA 1
ATOM 2195 C C . ASP A 1 274 ? 8.253 -7.517 15.771 1.00 78.44 274 ASP A C 1
ATOM 2197 O O . ASP A 1 274 ? 8.112 -7.805 14.580 1.00 78.44 274 ASP A O 1
ATOM 2201 N N . ALA A 1 275 ? 7.305 -7.794 16.670 1.00 79.81 275 ALA A N 1
ATOM 2202 C CA . ALA A 1 275 ? 6.052 -8.450 16.312 1.00 79.81 275 ALA A CA 1
ATOM 2203 C C . ALA A 1 275 ? 5.210 -7.592 15.355 1.00 79.81 275 ALA A C 1
ATOM 2205 O O . ALA A 1 275 ? 4.600 -8.127 14.427 1.00 79.81 275 ALA A O 1
ATOM 2206 N N . ALA A 1 276 ? 5.179 -6.270 15.555 1.00 79.75 276 ALA A N 1
ATOM 2207 C CA . ALA A 1 276 ? 4.504 -5.344 14.651 1.00 79.75 276 ALA A CA 1
ATOM 2208 C C . ALA A 1 276 ? 5.185 -5.312 13.276 1.00 79.75 276 ALA A C 1
ATOM 2210 O O . ALA A 1 276 ? 4.498 -5.464 12.268 1.00 79.75 276 ALA A O 1
ATOM 2211 N N . PHE A 1 277 ? 6.518 -5.208 13.231 1.00 81.56 277 PHE A N 1
ATOM 2212 C CA . PHE A 1 277 ? 7.296 -5.260 11.993 1.00 81.56 277 PHE A CA 1
ATOM 2213 C C . PHE A 1 277 ? 7.033 -6.555 11.214 1.00 81.56 277 PHE A C 1
ATOM 2215 O O . PHE A 1 277 ? 6.698 -6.505 10.029 1.00 81.56 277 PHE A O 1
ATOM 2222 N N . LEU A 1 278 ? 7.117 -7.712 11.880 1.00 82.69 278 LEU A N 1
ATOM 2223 C CA . LEU A 1 278 ? 6.888 -9.012 11.254 1.00 82.69 278 LEU A CA 1
ATOM 2224 C C . LEU A 1 278 ? 5.447 -9.144 10.751 1.00 82.69 278 LEU A C 1
ATOM 2226 O O . LEU A 1 278 ? 5.225 -9.554 9.613 1.00 82.69 278 LEU A O 1
ATOM 2230 N N . ARG A 1 279 ? 4.458 -8.755 11.566 1.00 83.19 279 ARG A N 1
ATOM 2231 C CA . ARG A 1 279 ? 3.047 -8.750 11.163 1.00 83.19 279 ARG A CA 1
ATOM 2232 C C . ARG A 1 279 ? 2.846 -7.905 9.910 1.00 83.19 279 ARG A C 1
ATOM 2234 O O . ARG A 1 279 ? 2.190 -8.368 8.979 1.00 83.19 279 ARG A O 1
ATOM 2241 N N . ASP A 1 280 ? 3.394 -6.698 9.871 1.00 79.44 280 ASP A N 1
ATOM 2242 C CA . ASP A 1 280 ? 3.181 -5.764 8.767 1.00 79.44 280 ASP A CA 1
ATOM 2243 C C . ASP A 1 280 ? 3.874 -6.267 7.482 1.00 79.44 280 ASP A C 1
ATOM 2245 O O . ASP A 1 280 ? 3.225 -6.378 6.435 1.00 79.44 280 ASP A O 1
ATOM 2249 N N . ALA A 1 281 ? 5.136 -6.707 7.575 1.00 80.75 281 ALA A N 1
ATOM 2250 C CA . ALA A 1 281 ? 5.895 -7.261 6.450 1.00 80.75 281 ALA A CA 1
ATOM 2251 C C . ALA A 1 281 ? 5.259 -8.539 5.869 1.00 80.75 281 ALA A C 1
ATOM 2253 O O . ALA A 1 281 ? 5.167 -8.698 4.645 1.00 80.75 281 ALA A O 1
ATOM 2254 N N . LEU A 1 282 ? 4.783 -9.441 6.736 1.00 83.38 282 LEU A N 1
ATOM 2255 C CA . LEU A 1 282 ? 4.115 -10.674 6.321 1.00 83.38 282 LEU A CA 1
ATOM 2256 C C . LEU A 1 282 ? 2.709 -10.418 5.782 1.00 83.38 282 LEU A C 1
ATOM 2258 O O . LEU A 1 282 ? 2.299 -11.103 4.850 1.00 83.38 282 LEU A O 1
ATOM 2262 N N . THR A 1 283 ? 1.977 -9.429 6.302 1.00 83.19 283 THR A N 1
ATOM 2263 C CA . THR A 1 283 ? 0.645 -9.072 5.783 1.00 83.19 283 THR A CA 1
ATOM 2264 C C . THR A 1 283 ? 0.738 -8.580 4.338 1.00 83.19 283 THR A C 1
ATOM 2266 O O . THR A 1 283 ? -0.085 -8.963 3.499 1.00 83.19 283 THR A O 1
ATOM 2269 N N . GLU A 1 284 ? 1.759 -7.781 4.011 1.00 80.69 284 GLU A N 1
ATOM 2270 C CA . GLU A 1 284 ? 2.002 -7.324 2.638 1.00 80.69 284 GLU A CA 1
ATOM 2271 C C . GLU A 1 284 ? 2.329 -8.478 1.698 1.00 80.69 284 GLU A C 1
ATOM 2273 O O . GLU A 1 284 ? 1.689 -8.645 0.651 1.00 80.69 284 GLU A O 1
ATOM 2278 N N . PHE A 1 285 ? 3.263 -9.329 2.112 1.00 84.69 285 PHE A N 1
ATOM 2279 C CA . PHE A 1 285 ? 3.654 -10.492 1.334 1.00 84.69 285 PHE A CA 1
ATOM 2280 C C . PHE A 1 285 ? 2.504 -11.504 1.172 1.00 84.69 285 PHE A C 1
ATOM 2282 O O . PHE A 1 285 ? 2.281 -12.024 0.075 1.00 84.69 285 PHE A O 1
ATOM 2289 N N . ALA A 1 286 ? 1.707 -11.741 2.218 1.00 86.81 286 ALA A N 1
ATOM 2290 C CA . ALA A 1 286 ? 0.547 -12.633 2.196 1.00 86.81 286 ALA A CA 1
ATOM 2291 C C . ALA A 1 286 ? -0.538 -12.150 1.220 1.00 86.81 286 ALA A C 1
ATOM 2293 O O . ALA A 1 286 ? -1.108 -12.946 0.473 1.00 86.81 286 ALA A O 1
ATOM 2294 N N . ALA A 1 287 ? -0.817 -10.845 1.177 1.00 86.44 287 ALA A N 1
ATOM 2295 C CA . ALA A 1 287 ? -1.824 -10.300 0.269 1.00 86.44 287 ALA A CA 1
ATOM 2296 C C . ALA A 1 287 ? -1.408 -10.438 -1.205 1.00 86.44 287 ALA A C 1
ATOM 2298 O O . ALA A 1 287 ? -2.221 -10.825 -2.052 1.00 86.44 287 ALA A O 1
ATOM 2299 N N . VAL A 1 288 ? -0.141 -10.141 -1.517 1.00 88.00 288 VAL A N 1
ATOM 2300 C CA . VAL A 1 288 ? 0.395 -10.257 -2.880 1.00 88.00 288 VAL A CA 1
ATOM 2301 C C . VAL A 1 288 ? 0.498 -11.723 -3.301 1.00 88.00 288 VAL A C 1
ATOM 2303 O O . VAL A 1 288 ? 0.033 -12.067 -4.389 1.00 88.00 288 VAL A O 1
ATOM 2306 N N . SER A 1 289 ? 1.023 -12.600 -2.442 1.00 87.75 289 SER A N 1
ATOM 2307 C CA . SER A 1 289 ? 1.105 -14.043 -2.717 1.00 87.75 289 SER A CA 1
ATOM 2308 C C . SER A 1 289 ? -0.277 -14.657 -2.932 1.00 87.75 289 SER A C 1
ATOM 2310 O O . SER A 1 289 ? -0.487 -15.316 -3.945 1.00 87.75 289 SER A O 1
ATOM 2312 N N . GLN A 1 290 ? -1.267 -14.351 -2.087 1.00 89.12 290 GLN A N 1
ATOM 2313 C CA . GLN A 1 290 ? -2.638 -14.836 -2.266 1.00 89.12 290 GLN A CA 1
ATOM 2314 C C . GLN A 1 290 ? -3.253 -14.387 -3.602 1.00 89.12 290 GLN A C 1
ATOM 2316 O O . GLN A 1 290 ? -4.011 -15.138 -4.223 1.00 89.12 290 GLN A O 1
ATOM 2321 N N . PHE A 1 291 ? -2.958 -13.164 -4.053 1.00 89.62 291 PHE A N 1
ATOM 2322 C CA . PHE A 1 291 ? -3.397 -12.697 -5.366 1.00 89.62 291 PHE A CA 1
ATOM 2323 C C . PHE A 1 291 ? -2.719 -13.481 -6.496 1.00 89.62 291 PHE A C 1
ATOM 2325 O O . PHE A 1 291 ? -3.411 -13.938 -7.408 1.00 89.62 291 PHE A O 1
ATOM 2332 N N . LEU A 1 292 ? -1.397 -13.666 -6.426 1.00 88.38 292 LEU A N 1
ATOM 2333 C CA . LEU A 1 292 ? -0.635 -14.412 -7.429 1.00 88.38 292 LEU A CA 1
ATOM 2334 C C . LEU A 1 292 ? -1.049 -15.889 -7.477 1.00 88.38 292 LEU A C 1
ATOM 2336 O O . LEU A 1 292 ? -1.201 -16.434 -8.559 1.00 88.38 292 LEU A O 1
ATOM 2340 N N . GLU A 1 293 ? -1.323 -16.524 -6.344 1.00 88.12 293 GLU A N 1
ATOM 2341 C CA . GLU A 1 293 ? -1.763 -17.923 -6.267 1.00 88.12 293 GLU A CA 1
ATOM 2342 C C . GLU A 1 293 ? -3.134 -18.176 -6.912 1.00 88.12 293 GLU A C 1
ATOM 2344 O O . GLU A 1 293 ? -3.406 -19.272 -7.399 1.00 88.12 293 GLU A O 1
ATOM 2349 N N . ARG A 1 294 ? -4.031 -17.182 -6.879 1.00 86.00 294 ARG A N 1
ATOM 2350 C CA . ARG A 1 294 ? -5.416 -17.315 -7.366 1.00 86.00 294 ARG A CA 1
ATOM 2351 C C . ARG A 1 294 ? -5.612 -16.830 -8.796 1.00 86.00 294 ARG A C 1
ATOM 2353 O O . ARG A 1 294 ? -6.655 -17.104 -9.388 1.00 86.00 294 ARG A O 1
ATOM 2360 N N . TYR A 1 295 ? -4.674 -16.054 -9.329 1.00 85.12 295 TYR A N 1
ATOM 2361 C CA . TYR A 1 295 ? -4.822 -15.481 -10.658 1.00 85.12 295 TYR A CA 1
ATOM 2362 C C . TYR A 1 295 ? -4.545 -16.540 -11.740 1.00 85.12 295 TYR A C 1
ATOM 2364 O O . TYR A 1 295 ? -3.540 -17.240 -11.650 1.00 85.12 295 TYR A O 1
ATOM 2372 N N . PRO A 1 296 ? -5.388 -16.663 -12.782 1.00 82.12 296 PRO A N 1
ATOM 2373 C CA . PRO A 1 296 ? -5.097 -17.546 -13.906 1.00 82.12 296 PRO A CA 1
ATOM 2374 C C . PRO A 1 296 ? -3.943 -16.966 -14.733 1.00 82.12 296 PRO A C 1
ATOM 2376 O O . PRO A 1 296 ? -4.105 -15.953 -15.418 1.00 82.12 296 PRO A O 1
ATOM 2379 N N . HIS A 1 297 ? -2.766 -17.585 -14.648 1.00 77.19 297 HIS A N 1
ATOM 2380 C CA . HIS A 1 297 ? -1.573 -17.107 -15.350 1.00 77.19 297 HIS A CA 1
ATOM 2381 C C . HIS A 1 297 ? -1.533 -17.594 -16.798 1.00 77.19 297 HIS A C 1
ATOM 2383 O O . HIS A 1 297 ? -1.744 -18.783 -17.048 1.00 77.19 297 HIS A O 1
ATOM 2389 N N . PRO A 1 298 ? -1.200 -16.721 -17.759 1.00 75.00 298 PRO A N 1
ATOM 2390 C CA . PRO A 1 298 ? -0.756 -17.169 -19.068 1.00 75.00 298 PRO A CA 1
ATOM 2391 C C . PRO A 1 298 ? 0.652 -17.795 -18.981 1.00 75.00 298 PRO A C 1
ATOM 2393 O O . PRO A 1 298 ? 1.360 -17.654 -17.978 1.00 75.00 298 PRO A O 1
ATOM 2396 N 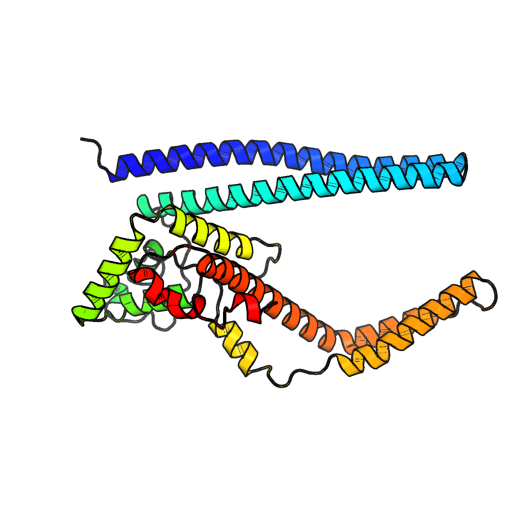N . ARG A 1 299 ? 1.012 -18.598 -19.994 1.00 74.50 299 ARG A N 1
ATOM 2397 C CA . ARG A 1 299 ? 2.100 -19.594 -19.914 1.00 74.50 299 ARG A CA 1
ATOM 2398 C C . ARG A 1 299 ? 3.466 -19.010 -19.531 1.00 74.50 299 ARG A C 1
ATOM 2400 O O . ARG A 1 299 ? 4.181 -19.661 -18.775 1.00 74.50 299 ARG A O 1
ATOM 2407 N N . GLY A 1 300 ? 3.843 -17.831 -20.027 1.00 76.19 300 GLY A N 1
ATOM 2408 C CA . GLY A 1 300 ? 5.153 -17.243 -19.731 1.00 76.19 300 GLY A CA 1
ATOM 2409 C C . GLY A 1 300 ? 5.200 -16.606 -18.345 1.00 76.19 300 GLY A C 1
ATOM 2410 O O . GLY A 1 300 ? 6.164 -16.797 -17.604 1.00 76.19 300 GLY A O 1
ATOM 2411 N N . VAL A 1 301 ? 4.123 -15.926 -17.940 1.00 79.31 301 VAL A N 1
ATOM 2412 C CA . VAL A 1 301 ? 4.005 -15.349 -16.587 1.00 79.31 301 VAL A CA 1
ATOM 2413 C C . VAL A 1 301 ? 3.971 -16.446 -15.517 1.00 79.31 301 VAL A C 1
ATOM 2415 O O . VAL A 1 301 ? 4.557 -16.278 -14.448 1.00 79.31 301 VAL A O 1
ATOM 2418 N N . ALA A 1 302 ? 3.372 -17.601 -15.824 1.00 80.62 302 ALA A N 1
ATOM 2419 C CA . ALA A 1 302 ? 3.345 -18.755 -14.928 1.00 80.62 302 ALA A CA 1
ATOM 2420 C C . ALA A 1 302 ? 4.751 -19.255 -14.554 1.00 80.62 302 ALA A C 1
ATOM 2422 O O . ALA A 1 302 ? 4.955 -19.661 -13.415 1.00 80.62 302 ALA A O 1
ATOM 2423 N N . GLY A 1 303 ? 5.727 -19.175 -15.468 1.00 83.19 303 GLY A N 1
ATOM 2424 C CA . GLY A 1 303 ? 7.114 -19.557 -15.183 1.00 83.19 303 GLY A CA 1
ATOM 2425 C C . GLY A 1 303 ? 7.771 -18.661 -14.130 1.00 83.19 303 GLY A C 1
ATOM 2426 O O . GLY A 1 303 ? 8.421 -19.152 -13.213 1.00 83.19 303 GLY A O 1
ATOM 2427 N N . VAL A 1 304 ? 7.535 -17.347 -14.198 1.00 84.06 304 VAL A N 1
ATOM 2428 C CA . VAL A 1 304 ? 8.031 -16.388 -13.190 1.00 84.06 304 VAL A CA 1
ATOM 2429 C C . VAL A 1 304 ? 7.289 -16.551 -11.860 1.00 84.06 304 VAL A C 1
ATOM 2431 O O . VAL A 1 304 ? 7.875 -16.394 -10.791 1.00 84.06 304 VAL A O 1
ATOM 2434 N N . CYS A 1 305 ? 6.002 -16.893 -11.916 1.00 83.94 305 CYS A N 1
ATOM 2435 C CA . CYS A 1 305 ? 5.173 -17.141 -10.741 1.00 83.94 305 CYS A CA 1
ATOM 2436 C C . CYS A 1 305 ? 5.264 -18.580 -10.208 1.00 83.94 305 CYS A C 1
ATOM 2438 O O . CYS A 1 305 ? 4.571 -18.888 -9.240 1.00 83.94 305 CYS A O 1
ATOM 2440 N N . ALA A 1 306 ? 6.115 -19.443 -10.772 1.00 83.25 306 ALA A N 1
ATOM 2441 C CA . ALA A 1 306 ? 6.218 -20.851 -10.389 1.00 83.25 306 ALA A CA 1
ATOM 2442 C C . ALA A 1 306 ? 6.404 -21.080 -8.872 1.00 83.25 306 ALA A C 1
ATOM 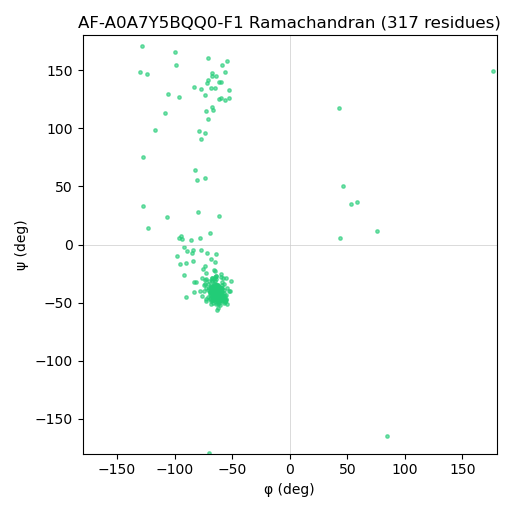2444 O O . ALA A 1 306 ? 5.707 -21.947 -8.339 1.00 83.25 306 ALA A O 1
ATOM 2445 N N . PRO A 1 307 ? 7.207 -20.276 -8.136 1.00 84.12 307 PRO A N 1
ATOM 2446 C CA . PRO A 1 307 ? 7.327 -20.411 -6.680 1.00 84.12 307 PRO A CA 1
ATOM 2447 C C . PRO A 1 307 ? 6.004 -20.237 -5.915 1.00 84.12 307 PRO A C 1
ATOM 2449 O O . PRO A 1 307 ? 5.849 -20.773 -4.824 1.00 84.12 307 PRO A O 1
ATOM 2452 N N . PHE A 1 308 ? 5.031 -19.516 -6.481 1.00 81.81 308 PHE A N 1
ATOM 2453 C CA . PHE A 1 308 ? 3.708 -19.315 -5.883 1.00 81.81 308 PHE A CA 1
ATOM 2454 C C . PHE A 1 308 ? 2.697 -20.392 -6.300 1.00 81.81 308 PHE A C 1
ATOM 2456 O O . PHE A 1 308 ? 1.646 -20.516 -5.684 1.00 81.81 308 PHE A O 1
ATOM 2463 N N . LEU A 1 309 ? 2.974 -21.170 -7.347 1.00 80.00 309 LEU A N 1
ATOM 2464 C CA . LEU A 1 309 ? 2.017 -22.124 -7.922 1.00 80.00 309 LEU A CA 1
ATOM 2465 C C . LEU A 1 309 ? 2.212 -23.565 -7.431 1.00 80.00 309 LEU A C 1
ATOM 2467 O O . LEU A 1 309 ? 1.345 -24.403 -7.678 1.00 80.00 309 LEU A O 1
ATOM 2471 N N . GLY A 1 310 ? 3.312 -23.843 -6.724 1.00 74.25 310 GLY A N 1
ATOM 2472 C CA . GLY A 1 310 ? 3.629 -25.160 -6.168 1.00 74.25 310 GLY A CA 1
ATOM 2473 C C . GLY A 1 310 ? 2.734 -25.605 -5.001 1.00 74.25 310 GLY A C 1
ATOM 2474 O O . GLY A 1 310 ? 1.816 -24.903 -4.568 1.00 74.25 310 GLY A O 1
ATOM 2475 N N . GLU A 1 311 ? 3.018 -26.798 -4.471 1.00 67.06 311 GLU A N 1
ATOM 2476 C CA . GLU A 1 311 ? 2.278 -27.394 -3.345 1.00 67.06 311 GLU A CA 1
ATOM 2477 C C . GLU A 1 311 ? 2.484 -26.622 -2.029 1.00 67.06 311 GLU A C 1
ATOM 2479 O O . GLU A 1 311 ? 1.530 -26.406 -1.272 1.00 67.06 311 GLU A O 1
ATOM 2484 N N . ALA A 1 312 ? 3.702 -26.118 -1.803 1.00 71.81 312 ALA A N 1
ATOM 2485 C CA . ALA A 1 312 ? 4.079 -25.287 -0.660 1.00 71.81 312 ALA A CA 1
ATOM 2486 C C . ALA A 1 312 ? 3.708 -23.810 -0.881 1.00 71.81 312 ALA A C 1
ATOM 2488 O O . ALA A 1 312 ? 4.565 -22.934 -0.985 1.00 71.81 312 ALA A O 1
ATOM 2489 N N . ARG A 1 313 ? 2.405 -23.529 -0.988 1.00 77.94 313 ARG A N 1
ATOM 2490 C CA . ARG A 1 313 ? 1.902 -22.165 -1.201 1.00 77.94 313 ARG A CA 1
ATOM 2491 C C . ARG A 1 313 ? 2.294 -21.240 -0.042 1.00 77.94 313 ARG A C 1
ATOM 2493 O O . ARG A 1 313 ? 1.905 -21.536 1.093 1.00 77.94 313 ARG A O 1
ATOM 2500 N N . PRO A 1 314 ? 2.963 -20.102 -0.302 1.00 77.50 314 PRO A N 1
ATOM 2501 C CA . PRO A 1 314 ? 3.359 -19.166 0.747 1.00 77.50 314 PRO A CA 1
ATOM 2502 C C . PRO A 1 314 ? 2.186 -18.716 1.623 1.00 77.50 314 PRO A C 1
ATOM 2504 O O . PRO A 1 314 ? 2.322 -18.645 2.840 1.00 77.50 314 PRO A O 1
ATOM 2507 N N . SER A 1 315 ? 0.998 -18.510 1.043 1.00 74.88 315 SER A N 1
ATOM 2508 C CA . SER A 1 315 ? -0.181 -18.093 1.813 1.00 74.88 315 SER A CA 1
ATOM 2509 C C . SER A 1 315 ? -0.671 -19.133 2.832 1.00 74.88 315 SER A C 1
ATOM 2511 O O . SER A 1 315 ? -1.342 -18.770 3.798 1.00 74.88 315 SER A O 1
ATOM 2513 N N . LYS A 1 316 ? -0.352 -20.421 2.636 1.00 76.25 316 LYS A N 1
ATOM 2514 C CA . LYS A 1 316 ? -0.674 -21.492 3.592 1.00 76.25 316 LYS A CA 1
ATOM 2515 C C . LYS A 1 316 ? 0.329 -21.564 4.739 1.00 76.25 316 LYS A C 1
ATOM 2517 O O . LYS A 1 316 ? -0.066 -21.934 5.834 1.00 76.25 316 LYS A O 1
ATOM 2522 N N . LEU A 1 317 ? 1.592 -21.231 4.480 1.00 76.06 317 LEU A N 1
ATOM 2523 C CA . LEU A 1 317 ? 2.656 -21.244 5.487 1.00 76.06 317 LEU A CA 1
ATOM 2524 C C . LEU A 1 317 ? 2.563 -20.052 6.451 1.00 76.06 317 LEU A C 1
ATOM 2526 O O . LEU A 1 317 ? 3.091 -20.114 7.551 1.00 76.06 317 LEU A O 1
ATOM 2530 N N . LEU A 1 318 ? 1.884 -18.980 6.034 1.00 69.50 318 LEU A N 1
ATOM 2531 C CA . LEU A 1 318 ? 1.698 -17.744 6.801 1.00 69.50 318 LEU A CA 1
ATOM 2532 C C . LEU A 1 318 ? 0.387 -17.699 7.605 1.00 69.50 318 LEU A C 1
ATOM 2534 O O . LEU A 1 318 ? 0.028 -16.634 8.108 1.00 69.50 318 LEU A O 1
ATOM 2538 N N . ARG A 1 319 ? -0.366 -18.803 7.649 1.00 58.56 319 ARG A N 1
ATOM 2539 C CA . ARG A 1 319 ? -1.657 -18.893 8.344 1.00 58.56 319 ARG A CA 1
ATOM 2540 C C . ARG A 1 319 ? -1.521 -19.264 9.810 1.00 58.56 319 ARG A C 1
ATOM 2542 O O . ARG A 1 319 ? -0.644 -20.093 10.122 1.00 58.56 319 ARG A O 1
#

Solvent-accessible surface area (backbone atoms only — not comparable to full-atom values): 17891 Å² total; per-residue (Å²): 134,84,55,71,64,60,55,51,50,53,54,52,52,55,50,40,55,52,44,51,56,53,47,58,51,51,51,54,54,50,52,51,49,52,52,50,49,52,49,43,51,56,51,30,51,52,52,20,56,56,29,43,77,77,33,68,69,51,14,52,53,47,36,50,51,34,50,51,55,47,50,53,50,52,52,52,50,55,51,51,49,53,52,49,50,55,51,49,52,53,38,52,54,49,49,36,50,49,17,49,78,69,66,38,63,90,54,33,68,84,55,83,79,55,91,80,54,81,43,83,62,25,67,82,68,31,40,53,50,85,92,11,51,46,36,62,68,59,78,58,70,33,41,66,51,42,51,52,51,49,45,44,69,79,57,60,75,81,51,68,66,63,49,51,53,52,52,49,46,50,61,64,50,63,78,40,53,70,56,58,52,49,53,53,48,52,54,51,49,53,72,64,58,90,61,90,78,62,97,67,52,53,46,69,63,60,52,50,53,46,55,68,72,50,77,77,65,85,71,64,59,66,56,48,68,56,49,50,60,53,50,53,51,36,52,52,41,44,53,39,28,75,69,68,77,43,77,74,58,34,61,58,47,49,52,53,51,50,50,55,49,60,74,44,37,66,68,50,48,52,53,52,49,51,52,50,51,52,50,53,57,48,52,44,52,38,55,48,44,48,49,62,54,70,49,90,64,56,78,67,58,37,63,78,43,39,76,44,68,47,91,75,30,63,52,67,76,74,105

Mean predicted aligned error: 9.52 Å

Secondary structure (DSSP, 8-state):
---HHHHHHHHHHHHHHHHHHHHHHHHHHHHHHHHHHHHHHHHHHHHHHHHHHH-HHHHHHHHHHHHHHHHHHHHHHHHHHHHHHHHHHHHHHHHHHHHHHHT-TTTSPP----GGG--HHHHHTT-SSTT-HHHHH---SBHHHHHHHHHHHHS----HHHHHHHHHHHHHHTT-HHHHHHHHHHHHHHHTSS--S--PPB-HHHHHHHHHHTTTPPPSHHHHHHHHHHHHHHHHHHHHHHTTSS-STHHHHHHHHHHHHHHTHHHHHHHHHHHHHHHHHHHHHHHHHHHHHHS---HHHHHHTHHHHSSS-HHHHT-

Sequence (319 aa):
MIDPKSQRLQVHARHLARLEKHLARMERENQRLSWLRLGAFVGGGGATFLAFQVGREVGWLVGLLALVGFGVLVALHRRLDRVRRDFGIARMMTGRQIARMALDWAGIPRVEAHPDDDHPLARDLTLTGERSLLQVLNTAFSQGGTDRLRGWLLRPDTAPRAIRERQALVRELLPLTGFRTRLGRVSARVRSSDHPWDGHPWDGERLLQWLERHQGGSSLRPALWVLFPFALLNVMLFVLAMAGILPPFWMGGVALYLMVYFSWQSSLRDLFGDAAFLRDALTEFAAVSQFLERYPHPRGVAGVCAPFLGEARPSKLLR

pLDDT: mean 84.69, std 9.65, range [34.41, 95.12]

Radius of gyration: 27.75 Å; Cα contacts (8 Å, |Δi|>4): 218; chains: 1; bounding box: 66×44×90 Å